Protein AF-A0A8R1DVM4-F1 (afdb_monomer_lite)

Organism: Caenorhabditis japonica (NCBI:txid281687)

Sequence (201 aa):
MRCQIAILFSLVLSVWAGFVKVTLGESGNCKKYVSESGMLQVSAVKLLFLNKNHKIIRIIACKMGQQTSNIVTATCNENYDPREAKVLLSIRAVSDVLYAMNDIEYRYNENAMRMIQYKTYNPEKSQKRPFNAKAHLYIRKLEVKGDGTDIVTYDAGDNGCFTSWPNYMIADHGIYTFVDKVGYTRVYFDPAVPGEYLMPN

Secondary structure (DSSP, 8-state):
-----------------EEEEEEE---GGGGGGSTTTTSEEEEEEEEEEE-TTSBEEEEEEEEEEEE-SSEEEEEE-S---TTTPEEEEEEEESSTTGGGS-SGGGG--HHHH-TTTTTS--HHHHTTS---TT-PEEEEEEEEE-TTSPPEEEE--TTSS-TTTTTTEE-SSEEEEEETTTEEEE-EE--SSSS-BEE--

Foldseek 3Di:
DDDDDDPPPPPPPPLQWKKKKWFWFCDAPCVQQAVVQDQKDFPFKKWFAADPVQFTPDIFTWQWDDDDSTMTMTTTSDADDQVRIWMKTFMAGPDLAQLLQDPVVVPDDCVVVVCVVVVVHDPVVSPPDYHDSNHWTAGAKMWIGGGPDDIDIDGCDDNSDDPDPPARIHRHGAMWTQDPPRHTFGWDADPPDPGTHTDGD

Structure (mmCIF, N/CA/C/O backbone):
data_AF-A0A8R1DVM4-F1
#
_entry.id   AF-A0A8R1DVM4-F1
#
loop_
_atom_site.group_PDB
_atom_site.id
_atom_site.type_symbol
_atom_site.label_atom_id
_atom_site.label_alt_id
_atom_site.label_comp_id
_atom_site.label_asym_id
_atom_site.label_entity_id
_atom_site.label_seq_id
_atom_site.pdbx_PDB_ins_code
_atom_site.Cartn_x
_atom_site.Cartn_y
_atom_site.Cartn_z
_atom_site.occupancy
_atom_site.B_iso_or_equiv
_atom_site.auth_seq_id
_atom_site.auth_comp_id
_atom_site.auth_asym_id
_atom_site.auth_atom_id
_atom_site.pdbx_PDB_model_num
ATOM 1 N N . MET A 1 1 ? -13.477 56.829 27.868 1.00 38.72 1 MET A N 1
ATOM 2 C CA . MET A 1 1 ? -13.359 55.988 26.658 1.00 38.72 1 MET A CA 1
ATOM 3 C C . MET A 1 1 ? -12.809 54.635 27.083 1.00 38.72 1 MET A C 1
ATOM 5 O O . MET A 1 1 ? -11.678 54.580 27.542 1.00 38.72 1 MET A O 1
ATOM 9 N N . ARG A 1 2 ? -13.623 53.575 27.054 1.00 35.91 2 ARG A N 1
ATOM 10 C CA . ARG A 1 2 ? -13.189 52.197 27.335 1.00 35.91 2 ARG A CA 1
ATOM 11 C C . ARG A 1 2 ? -13.284 51.425 26.024 1.00 35.91 2 ARG A C 1
ATOM 13 O O . ARG A 1 2 ? -14.382 51.239 25.516 1.00 35.91 2 ARG A O 1
ATOM 20 N N . CYS A 1 3 ? -12.138 51.058 25.464 1.00 38.16 3 CYS A N 1
ATOM 21 C CA . CYS A 1 3 ? -12.053 50.241 24.261 1.00 38.16 3 CYS A CA 1
ATOM 22 C C . CYS A 1 3 ? -12.114 48.770 24.696 1.00 38.16 3 CYS A C 1
ATOM 24 O O . CYS A 1 3 ? -11.170 48.269 25.302 1.00 38.16 3 CYS A O 1
ATOM 26 N N . GLN A 1 4 ? -13.251 48.108 24.476 1.00 41.75 4 GLN A N 1
ATOM 27 C CA . GLN A 1 4 ? -13.363 46.656 24.610 1.00 41.75 4 GLN A CA 1
ATOM 28 C C . GLN A 1 4 ? -12.980 46.032 23.268 1.00 41.75 4 GLN A C 1
ATOM 30 O O . GLN A 1 4 ? -13.720 46.133 22.293 1.00 41.75 4 GLN A O 1
ATOM 35 N N . ILE A 1 5 ? -11.804 45.409 23.218 1.00 46.62 5 ILE A N 1
ATOM 36 C CA . ILE A 1 5 ? -11.373 44.588 22.087 1.00 46.62 5 ILE A CA 1
ATOM 37 C C . ILE A 1 5 ? -12.055 43.227 22.244 1.00 46.62 5 ILE A C 1
ATOM 39 O O . ILE A 1 5 ? -11.719 42.449 23.136 1.00 46.62 5 ILE A O 1
ATOM 43 N N . ALA A 1 6 ? -13.047 42.967 21.397 1.00 44.53 6 ALA A N 1
ATOM 44 C CA . ALA A 1 6 ? -13.660 41.657 21.255 1.00 44.53 6 ALA A CA 1
ATOM 45 C C . ALA A 1 6 ? -12.658 40.714 20.574 1.00 44.53 6 ALA A C 1
ATOM 47 O O . ALA A 1 6 ? -12.374 40.839 19.384 1.00 44.53 6 ALA A O 1
ATOM 48 N N . ILE A 1 7 ? -12.098 39.779 21.339 1.00 47.28 7 ILE A N 1
ATOM 49 C CA . ILE A 1 7 ? -11.283 38.689 20.803 1.00 47.28 7 ILE A CA 1
ATOM 50 C C . ILE A 1 7 ? -12.255 37.655 20.227 1.00 47.28 7 ILE A C 1
ATOM 52 O O . ILE A 1 7 ? -12.863 36.885 20.970 1.00 47.28 7 ILE A O 1
ATOM 56 N N . LEU A 1 8 ? -12.422 37.648 18.901 1.00 43.44 8 LEU A N 1
ATOM 57 C CA . LEU A 1 8 ? -13.021 36.517 18.196 1.00 43.44 8 LEU A CA 1
ATOM 58 C C . LEU A 1 8 ? -12.076 35.316 18.333 1.00 43.44 8 LEU A C 1
ATOM 60 O O . LEU A 1 8 ? -11.088 35.190 17.612 1.00 43.44 8 LEU A O 1
ATOM 64 N N . PHE A 1 9 ? -12.391 34.421 19.265 1.00 39.53 9 PHE A N 1
ATOM 65 C CA . PHE A 1 9 ? -11.880 33.058 19.251 1.00 39.53 9 PHE A CA 1
ATOM 66 C C . PHE A 1 9 ? -12.522 32.333 18.061 1.00 39.53 9 PHE A C 1
ATOM 68 O O . PHE A 1 9 ? -13.614 31.778 18.168 1.00 39.53 9 PHE A O 1
ATOM 75 N N . SER A 1 10 ? -11.852 32.343 16.907 1.00 43.75 10 SER A N 1
ATOM 76 C CA . SER A 1 10 ? -12.099 31.324 15.887 1.00 43.75 10 SER A CA 1
ATOM 77 C C . SER A 1 10 ? -11.696 29.984 16.488 1.00 43.75 10 SER A C 1
ATOM 79 O O . SER A 1 10 ? -10.514 29.644 16.535 1.00 43.75 10 SER A O 1
ATOM 81 N N . LEU A 1 11 ? -12.686 29.236 16.982 1.00 38.34 11 LEU A N 1
ATOM 82 C CA . LEU A 1 11 ? -12.560 27.811 17.245 1.00 38.34 11 LEU A CA 1
ATOM 83 C C . LEU A 1 11 ? -12.220 27.148 15.904 1.00 38.34 11 LEU A C 1
ATOM 85 O O . LEU A 1 11 ? -13.095 26.817 15.106 1.00 38.34 11 LEU A O 1
ATOM 89 N N . VAL A 1 12 ? -10.929 26.975 15.634 1.00 41.50 12 VAL A N 1
ATOM 90 C CA . VAL A 1 12 ? -10.482 25.971 14.678 1.00 41.50 12 VAL A CA 1
ATOM 91 C C . VAL A 1 12 ? -10.824 24.650 15.349 1.00 41.50 12 VAL A C 1
ATOM 93 O O . VAL A 1 12 ? -10.069 24.158 16.183 1.00 41.50 12 VAL A O 1
ATOM 96 N N . LEU A 1 13 ? -12.016 24.122 15.060 1.00 40.66 13 LEU A N 1
ATOM 97 C CA . LEU A 1 13 ? -12.320 22.714 15.268 1.00 40.66 13 LEU A CA 1
ATOM 98 C C . LEU A 1 13 ? -11.231 21.959 14.512 1.00 40.66 13 LEU A C 1
ATOM 100 O O . LEU A 1 13 ? -11.283 21.826 13.290 1.00 40.66 13 LEU A O 1
ATOM 104 N N . SER A 1 14 ? -10.187 21.557 15.234 1.00 45.81 14 SER A N 1
ATOM 105 C CA . SER A 1 14 ? -9.204 20.611 14.749 1.00 45.81 14 SER A CA 1
ATOM 106 C C . SER A 1 14 ? -10.009 19.389 14.344 1.00 45.81 14 SER A C 1
ATOM 108 O O . SER A 1 14 ? -10.549 18.695 15.200 1.00 45.81 14 SER A O 1
ATOM 110 N N . VAL A 1 15 ? -10.198 19.188 13.045 1.00 54.84 15 VAL A N 1
ATOM 111 C CA . VAL A 1 15 ? -10.839 17.984 12.532 1.00 54.84 15 VAL A CA 1
ATOM 112 C C . VAL A 1 15 ? -9.845 16.874 12.827 1.00 54.84 15 VAL A C 1
ATOM 114 O O . VAL A 1 15 ? -8.815 16.761 12.162 1.00 54.84 15 VAL A O 1
ATOM 117 N N . TRP A 1 16 ? -10.089 16.147 13.912 1.00 58.66 16 TRP A N 1
ATOM 118 C CA . TRP A 1 16 ? -9.278 15.012 14.307 1.00 58.66 16 TRP A CA 1
ATOM 119 C C . TRP A 1 16 ? -9.466 13.944 13.236 1.00 58.66 16 TRP A C 1
ATOM 121 O O . TRP A 1 16 ? -10.538 13.366 13.088 1.00 58.66 16 TRP A O 1
ATOM 131 N N . ALA A 1 17 ? -8.449 13.778 12.398 1.00 74.00 17 ALA A N 1
ATOM 132 C CA . ALA A 1 17 ? -8.512 12.895 11.252 1.00 74.00 17 ALA A CA 1
ATOM 133 C C . ALA A 1 17 ? -7.447 11.813 11.395 1.00 74.00 17 ALA A C 1
ATOM 135 O O . ALA A 1 17 ? -6.272 12.102 11.646 1.00 74.00 17 ALA A O 1
ATOM 136 N N . GLY A 1 18 ? -7.868 10.561 11.225 1.00 90.38 18 GLY A N 1
ATOM 137 C CA . GLY A 1 18 ? -6.943 9.446 11.120 1.00 90.38 18 GLY A CA 1
ATOM 138 C C . GLY A 1 18 ? -6.065 9.577 9.874 1.00 90.38 18 GLY A C 1
ATOM 139 O O . GLY A 1 18 ? -6.405 10.283 8.918 1.00 90.38 18 GLY A O 1
ATOM 140 N N . PHE A 1 19 ? -4.936 8.879 9.850 1.00 93.69 19 PHE A N 1
ATOM 141 C CA . PHE A 1 19 ? -4.035 8.883 8.704 1.00 93.69 19 PHE A CA 1
ATOM 142 C C . PHE A 1 19 ? -3.469 7.505 8.392 1.00 93.69 19 PHE A C 1
ATOM 144 O O . PHE A 1 19 ? -3.328 6.640 9.254 1.00 93.69 19 PHE A O 1
ATOM 151 N N . VAL A 1 20 ? -3.066 7.360 7.136 1.00 94.56 20 VAL A N 1
ATOM 152 C CA . VAL A 1 20 ? -2.170 6.315 6.660 1.00 94.56 20 VAL A CA 1
ATOM 153 C C . VAL A 1 20 ? -0.908 6.988 6.143 1.00 94.56 20 VAL A C 1
ATOM 155 O O . VAL A 1 20 ? -0.975 7.920 5.340 1.00 94.56 20 VAL A O 1
ATOM 158 N N . LYS A 1 21 ? 0.251 6.518 6.591 1.00 95.06 21 LYS A N 1
ATOM 159 C CA . LYS A 1 21 ? 1.556 6.959 6.110 1.00 95.06 21 LYS A CA 1
ATOM 160 C C . LYS A 1 21 ? 2.336 5.762 5.591 1.00 95.06 21 LYS A C 1
ATOM 162 O O . LYS A 1 21 ? 2.607 4.807 6.311 1.00 95.06 21 LYS A O 1
ATOM 167 N N . VAL A 1 22 ? 2.702 5.839 4.323 1.00 91.69 22 VAL A N 1
ATOM 168 C CA . VAL A 1 22 ? 3.500 4.852 3.605 1.00 91.69 22 VAL A CA 1
ATOM 169 C C . VAL A 1 22 ? 4.901 5.428 3.453 1.00 91.69 22 VAL A C 1
ATOM 171 O O . VAL A 1 22 ? 5.074 6.498 2.875 1.00 91.69 22 VAL A O 1
ATOM 174 N N . THR A 1 23 ? 5.903 4.737 3.979 1.00 89.56 23 THR A N 1
ATOM 175 C CA . THR A 1 23 ? 7.315 5.080 3.788 1.00 89.56 23 THR A CA 1
ATOM 176 C C . THR A 1 23 ? 7.913 4.112 2.782 1.00 89.56 23 THR A C 1
ATOM 178 O O . THR A 1 23 ? 7.931 2.899 3.011 1.00 89.56 23 THR A O 1
ATOM 181 N N . LEU A 1 24 ? 8.397 4.652 1.671 1.00 86.12 24 LEU A N 1
ATOM 182 C CA . LEU A 1 24 ? 9.104 3.905 0.643 1.00 86.12 24 LEU A CA 1
ATOM 183 C C . LEU A 1 24 ? 10.574 3.753 1.044 1.00 86.12 24 LEU A C 1
ATOM 185 O O . LEU A 1 24 ? 11.155 4.635 1.680 1.00 86.12 24 LEU A O 1
ATOM 189 N N . GLY A 1 25 ? 11.160 2.601 0.735 1.00 77.00 25 GLY A N 1
ATOM 190 C CA . GLY A 1 25 ? 12.552 2.307 1.058 1.00 77.00 25 GLY A CA 1
ATOM 191 C C . GLY A 1 25 ? 13.467 2.426 -0.158 1.00 77.00 25 GLY A C 1
ATOM 192 O O . GLY A 1 25 ? 13.159 1.891 -1.217 1.00 77.00 25 GLY A O 1
ATOM 193 N N . GLU A 1 26 ? 14.633 3.050 0.022 1.00 65.19 26 GLU A N 1
ATOM 194 C CA . GLU A 1 26 ? 15.700 3.125 -0.998 1.00 65.19 26 GLU A CA 1
ATOM 195 C C . GLU A 1 26 ? 17.080 2.670 -0.469 1.00 65.19 26 GLU A C 1
ATOM 197 O O . GLU A 1 26 ? 18.097 2.752 -1.161 1.00 65.19 26 GLU A O 1
ATOM 202 N N . SER A 1 27 ? 17.149 2.188 0.776 1.00 58.09 27 SER A N 1
ATOM 203 C CA . SER A 1 27 ? 18.408 1.962 1.497 1.00 58.09 27 SER A CA 1
ATOM 204 C C . SER A 1 27 ? 18.772 0.483 1.661 1.00 58.09 27 SER A C 1
ATOM 206 O O . SER A 1 27 ? 17.900 -0.369 1.812 1.00 58.09 27 SER A O 1
ATOM 208 N N . GLY A 1 28 ? 20.074 0.192 1.737 1.00 63.06 28 GLY A N 1
ATOM 209 C CA . GLY A 1 28 ? 20.606 -1.135 2.070 1.00 63.06 28 GLY A CA 1
ATOM 210 C C . GLY A 1 28 ? 20.677 -2.102 0.883 1.00 63.06 28 GLY A C 1
ATOM 211 O O . GLY A 1 28 ? 20.741 -1.690 -0.277 1.00 63.06 28 GLY A O 1
ATOM 212 N N . ASN A 1 29 ? 20.652 -3.408 1.167 1.00 63.94 29 ASN A N 1
ATOM 213 C CA . ASN A 1 29 ? 20.816 -4.484 0.173 1.00 63.94 29 ASN A CA 1
ATOM 214 C C . ASN A 1 29 ? 19.724 -4.517 -0.918 1.00 63.94 29 ASN A C 1
ATOM 216 O O . ASN A 1 29 ? 19.895 -5.169 -1.949 1.00 63.94 29 ASN A O 1
ATOM 220 N N . CYS A 1 30 ? 18.616 -3.798 -0.712 1.00 68.38 30 CYS A N 1
ATOM 221 C CA . CYS A 1 30 ? 17.483 -3.728 -1.634 1.00 68.38 30 CYS A CA 1
ATOM 222 C C . CYS A 1 30 ? 17.623 -2.658 -2.718 1.00 68.38 30 CYS A C 1
ATOM 224 O O . CYS A 1 30 ? 16.866 -2.683 -3.686 1.00 68.38 30 CYS A O 1
ATOM 226 N N . LYS A 1 31 ? 18.625 -1.770 -2.622 1.00 72.25 31 LYS A N 1
ATOM 227 C CA . LYS A 1 31 ? 18.850 -0.688 -3.592 1.00 72.25 31 LYS A CA 1
ATOM 228 C C . LYS A 1 31 ? 18.922 -1.186 -5.041 1.00 72.25 31 LYS A C 1
ATOM 230 O O . LYS A 1 31 ? 18.454 -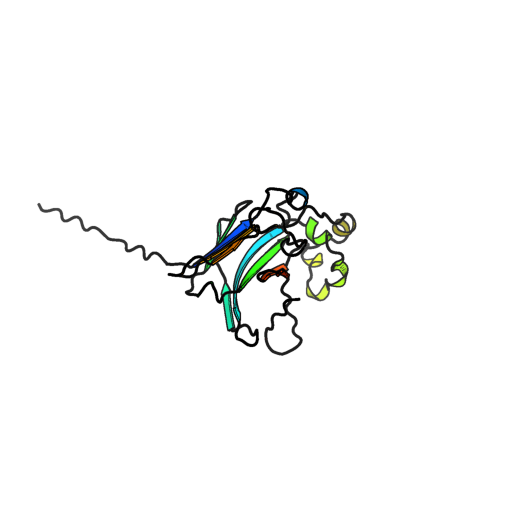0.503 -5.940 1.00 72.25 31 LYS A O 1
ATOM 235 N N . LYS A 1 32 ? 19.441 -2.397 -5.276 1.00 71.06 32 LYS A N 1
ATOM 236 C CA . LYS A 1 32 ? 19.520 -3.003 -6.619 1.00 71.06 32 LYS A CA 1
ATOM 237 C C . LYS A 1 32 ? 18.163 -3.307 -7.268 1.00 71.06 32 LYS A C 1
ATOM 239 O O . LYS A 1 32 ? 18.130 -3.457 -8.481 1.00 71.06 32 LYS A O 1
ATOM 244 N N . TYR A 1 33 ? 17.083 -3.413 -6.491 1.00 69.69 33 TYR A N 1
ATOM 245 C CA . TYR A 1 33 ? 15.731 -3.719 -6.985 1.00 69.69 33 TYR A CA 1
ATOM 246 C C . TYR A 1 33 ? 14.830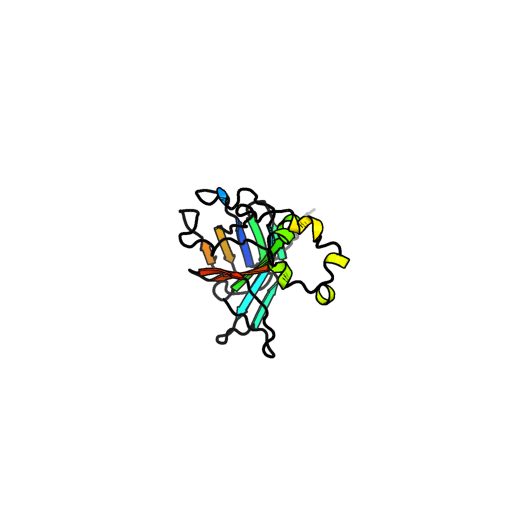 -2.484 -7.099 1.00 69.69 33 TYR A C 1
ATOM 248 O O . TYR A 1 33 ? 13.745 -2.571 -7.669 1.00 69.69 33 TYR A O 1
ATOM 256 N N . VAL A 1 34 ? 15.295 -1.350 -6.569 1.00 74.19 34 VAL A N 1
ATOM 257 C CA . VAL A 1 34 ? 14.588 -0.060 -6.554 1.00 74.19 34 VAL A CA 1
ATOM 258 C C . VAL A 1 34 ? 15.441 1.063 -7.145 1.00 74.19 34 VAL A C 1
ATOM 260 O O . VAL A 1 34 ? 15.141 2.236 -6.963 1.00 74.19 34 VAL A O 1
ATOM 263 N N . SER A 1 35 ? 16.541 0.728 -7.832 1.00 68.12 35 SER A N 1
ATOM 264 C CA . SER A 1 35 ? 17.466 1.721 -8.392 1.00 68.12 35 SER A CA 1
ATOM 265 C C . SER A 1 35 ? 16.862 2.514 -9.549 1.00 68.12 35 SER A C 1
ATOM 267 O O . SER A 1 35 ? 17.434 3.521 -9.948 1.00 68.12 35 SER A O 1
ATOM 269 N N . GLU A 1 36 ? 15.734 2.053 -10.088 1.00 68.81 36 GLU A N 1
ATOM 270 C CA . GLU A 1 36 ? 14.898 2.784 -11.039 1.00 68.81 36 GLU A CA 1
ATOM 271 C C . GLU A 1 36 ? 13.540 3.116 -10.394 1.00 68.81 36 GLU A C 1
ATOM 273 O O . GLU A 1 36 ? 12.471 2.869 -10.960 1.00 68.81 36 GLU A O 1
ATOM 278 N N . SER A 1 37 ? 13.585 3.642 -9.161 1.00 61.19 37 SER A N 1
ATOM 279 C CA . SER A 1 37 ? 12.415 4.143 -8.438 1.00 61.19 37 SER A CA 1
ATOM 280 C C . SER A 1 37 ? 11.730 5.270 -9.229 1.00 61.19 37 SER A C 1
ATOM 282 O O . SER A 1 37 ? 12.365 6.047 -9.940 1.00 61.19 37 SER A O 1
ATOM 284 N N . GLY A 1 38 ? 10.396 5.334 -9.155 1.00 66.19 38 GLY A N 1
ATOM 285 C CA . GLY A 1 38 ? 9.585 6.341 -9.859 1.00 66.19 38 GLY A CA 1
ATOM 286 C C . GLY A 1 38 ? 8.763 5.818 -11.038 1.00 66.19 38 GLY A C 1
ATOM 287 O O . GLY A 1 38 ? 7.928 6.551 -11.566 1.00 66.19 38 GLY A O 1
ATOM 288 N N . MET A 1 39 ? 8.919 4.547 -11.422 1.00 74.31 39 MET A N 1
ATOM 289 C CA . MET A 1 39 ? 8.036 3.936 -12.421 1.00 74.31 39 MET A CA 1
ATOM 290 C C . MET A 1 39 ? 6.666 3.544 -11.837 1.00 74.31 39 MET A C 1
ATOM 292 O O . MET A 1 39 ? 5.654 3.637 -12.531 1.00 74.31 39 MET A O 1
ATOM 296 N N . LEU A 1 40 ? 6.605 3.175 -10.555 1.00 79.00 40 LEU A N 1
ATOM 297 C CA . LEU A 1 40 ? 5.375 2.894 -9.808 1.00 79.00 40 LEU A CA 1
ATOM 298 C C . LEU A 1 40 ? 5.132 3.969 -8.752 1.00 79.00 40 LEU A C 1
ATOM 300 O O . LEU A 1 40 ? 6.069 4.486 -8.147 1.00 79.00 40 LEU A O 1
ATOM 304 N N . GLN A 1 41 ? 3.863 4.263 -8.483 1.00 85.50 41 GLN A N 1
ATOM 305 C CA . GLN A 1 41 ? 3.479 5.160 -7.398 1.00 85.50 41 GLN A CA 1
ATOM 306 C C . GLN A 1 41 ? 2.174 4.721 -6.739 1.00 85.50 41 GLN A C 1
ATOM 308 O O . GLN A 1 41 ? 1.266 4.213 -7.404 1.00 85.50 41 GLN A O 1
ATOM 313 N N . VAL A 1 42 ? 2.050 5.001 -5.443 1.00 88.88 42 VAL A N 1
ATOM 314 C CA . VAL A 1 42 ? 0.763 4.931 -4.747 1.00 88.88 42 VAL A CA 1
ATOM 315 C C . VAL A 1 42 ? -0.137 6.035 -5.306 1.00 88.88 42 VAL A C 1
ATOM 317 O O . VAL A 1 42 ? 0.241 7.204 -5.312 1.00 88.88 42 VAL A O 1
ATOM 320 N N . SER A 1 43 ? -1.305 5.665 -5.824 1.00 89.69 43 SER A N 1
ATOM 321 C CA . SER A 1 43 ? -2.289 6.584 -6.409 1.00 89.69 43 SER A CA 1
ATOM 322 C C . SER A 1 43 ? -3.493 6.823 -5.511 1.00 89.69 43 SER A C 1
ATOM 324 O O . SER A 1 43 ? -4.108 7.884 -5.581 1.00 89.69 43 SER A O 1
ATOM 326 N N . ALA A 1 44 ? -3.835 5.841 -4.681 1.00 90.19 44 ALA A N 1
ATOM 327 C CA . ALA A 1 44 ? -4.918 5.944 -3.722 1.00 90.19 44 ALA A CA 1
ATOM 328 C C . ALA A 1 44 ? -4.670 5.026 -2.528 1.00 90.19 44 ALA A C 1
ATOM 330 O O . ALA A 1 44 ? -4.051 3.965 -2.650 1.00 90.19 44 ALA A O 1
ATOM 331 N N . VAL A 1 45 ? -5.219 5.429 -1.387 1.00 92.94 45 VAL A N 1
ATOM 332 C CA . VAL A 1 45 ? -5.237 4.646 -0.156 1.00 92.94 45 VAL A CA 1
ATOM 333 C C . VAL A 1 45 ? -6.682 4.499 0.297 1.00 92.94 45 VAL A C 1
ATOM 335 O O . VAL A 1 45 ? -7.436 5.474 0.333 1.00 92.94 45 VAL A O 1
ATOM 338 N N . LYS A 1 46 ? -7.074 3.274 0.638 1.00 93.12 46 LYS A N 1
ATOM 339 C CA . LYS A 1 46 ? -8.372 2.980 1.245 1.00 93.12 46 LYS A CA 1
ATOM 340 C C . LYS A 1 46 ? -8.173 2.109 2.476 1.00 93.12 46 LYS A C 1
ATOM 342 O O . LYS A 1 46 ? -7.229 1.324 2.534 1.00 93.12 46 LYS A O 1
ATOM 347 N N . LEU A 1 47 ? -9.079 2.226 3.434 1.00 92.12 47 LEU A N 1
ATOM 348 C CA . LEU A 1 47 ? -9.191 1.291 4.545 1.00 92.12 47 LEU A CA 1
ATOM 349 C C . LEU A 1 47 ? -10.378 0.385 4.297 1.00 92.12 47 LEU A C 1
ATOM 351 O O . LEU A 1 47 ? -11.444 0.834 3.884 1.00 92.12 47 LEU A O 1
ATOM 355 N N . LEU A 1 48 ? -10.181 -0.890 4.553 1.00 90.88 48 LEU A N 1
ATOM 356 C CA . LEU A 1 48 ? -11.145 -1.933 4.304 1.00 90.88 48 LEU A CA 1
ATOM 357 C C . LEU A 1 48 ? -11.410 -2.673 5.607 1.00 90.88 48 LEU A C 1
ATOM 359 O O . LEU A 1 48 ? -10.480 -3.102 6.284 1.00 90.88 48 LEU A O 1
ATOM 363 N N . PHE A 1 49 ? -12.683 -2.871 5.911 1.00 89.69 49 PHE A N 1
ATOM 364 C CA . PHE A 1 49 ? -13.131 -3.611 7.078 1.00 89.69 49 PHE A CA 1
ATOM 365 C C . PHE A 1 49 ? -13.883 -4.842 6.601 1.00 89.69 49 PHE A C 1
ATOM 367 O O . PHE A 1 49 ? -14.735 -4.758 5.708 1.00 89.69 49 PHE A O 1
ATOM 374 N N . LEU A 1 50 ? -13.556 -5.980 7.205 1.00 86.38 50 LEU A N 1
ATOM 375 C CA . LEU A 1 50 ? -14.129 -7.277 6.879 1.00 86.38 50 LEU A CA 1
ATOM 376 C C . LEU A 1 50 ? -14.849 -7.845 8.096 1.00 86.38 50 LEU A C 1
ATOM 378 O O . LEU A 1 50 ? -14.412 -7.652 9.228 1.00 86.38 50 LEU A O 1
ATOM 382 N N . ASN A 1 51 ? -15.930 -8.584 7.869 1.00 84.94 51 ASN A N 1
ATOM 383 C CA . ASN A 1 51 ? -16.497 -9.421 8.923 1.00 84.94 51 ASN A CA 1
ATOM 384 C C . ASN A 1 51 ? -15.725 -10.747 9.059 1.00 84.94 51 ASN A C 1
ATOM 386 O O . ASN A 1 51 ? -14.827 -11.057 8.277 1.00 84.94 51 ASN A O 1
ATOM 390 N N . LYS A 1 52 ? -16.133 -11.582 10.022 1.00 85.06 52 LYS A N 1
ATOM 391 C CA . LYS A 1 52 ? -15.541 -12.911 10.274 1.00 85.06 52 LYS A CA 1
ATOM 392 C C . LYS A 1 52 ? -15.582 -13.864 9.067 1.00 85.06 52 LYS A C 1
ATOM 394 O O . LYS A 1 52 ? -14.811 -14.813 9.023 1.00 85.06 52 LYS A O 1
ATOM 399 N N . ASN A 1 53 ? -16.453 -13.603 8.092 1.00 81.25 53 ASN A N 1
ATOM 400 C CA . ASN A 1 53 ? -16.602 -14.390 6.868 1.00 81.25 53 ASN A CA 1
ATOM 401 C C . ASN A 1 53 ? -15.848 -13.768 5.677 1.00 81.25 53 ASN A C 1
ATOM 403 O O . ASN A 1 53 ? -16.153 -14.100 4.535 1.00 81.25 53 ASN A O 1
ATOM 407 N N . HIS A 1 54 ? -14.919 -12.837 5.926 1.00 75.19 54 HIS A N 1
ATOM 408 C CA . HIS A 1 54 ? -14.150 -12.114 4.906 1.00 75.19 54 HIS A CA 1
ATOM 409 C C . HIS A 1 54 ? -15.003 -11.302 3.917 1.00 75.19 54 HIS A C 1
ATOM 411 O O . HIS A 1 54 ? -14.529 -10.938 2.842 1.00 75.19 54 HIS A O 1
ATOM 417 N N . LYS A 1 55 ? -16.252 -10.977 4.278 1.00 77.25 55 LYS A N 1
ATOM 418 C CA . LYS A 1 55 ? -17.086 -10.071 3.481 1.00 77.25 55 LYS A CA 1
ATOM 419 C C . LYS A 1 55 ? -16.758 -8.629 3.813 1.00 77.25 55 LYS A C 1
ATOM 421 O O . LYS A 1 55 ? -16.629 -8.280 4.990 1.00 77.25 55 LYS A O 1
ATOM 426 N N . ILE A 1 56 ? -16.704 -7.805 2.775 1.00 82.88 56 ILE A N 1
ATOM 427 C CA . ILE A 1 56 ? -16.562 -6.358 2.896 1.00 82.88 56 ILE A CA 1
ATOM 428 C C . ILE A 1 56 ? -17.774 -5.793 3.636 1.00 82.88 56 ILE A C 1
ATOM 430 O O . ILE A 1 56 ? -18.910 -5.966 3.205 1.00 82.88 56 ILE A O 1
ATOM 434 N N . ILE A 1 57 ? -17.523 -5.132 4.767 1.00 87.88 57 ILE A N 1
ATOM 435 C CA . ILE A 1 57 ? -18.562 -4.440 5.547 1.00 87.88 57 ILE A CA 1
ATOM 436 C C . ILE A 1 57 ? -18.458 -2.923 5.431 1.00 87.88 57 ILE A C 1
ATOM 438 O O . ILE A 1 57 ? -19.464 -2.230 5.550 1.00 87.88 57 ILE A O 1
ATOM 442 N N . ARG A 1 58 ? -17.249 -2.398 5.209 1.00 88.12 58 ARG A N 1
ATOM 443 C CA . ARG A 1 58 ? -17.006 -0.962 5.079 1.00 88.12 58 ARG A CA 1
ATOM 444 C C . ARG A 1 58 ? -15.723 -0.710 4.300 1.00 88.12 58 ARG A C 1
ATOM 446 O O . ARG A 1 58 ? -14.727 -1.406 4.500 1.00 88.12 58 ARG A O 1
ATOM 453 N N . ILE A 1 59 ? -15.742 0.322 3.462 1.00 89.50 59 ILE A N 1
ATOM 454 C CA . ILE A 1 59 ? -14.560 0.869 2.797 1.00 89.50 59 ILE A CA 1
ATOM 455 C C . ILE A 1 59 ? -14.515 2.367 3.086 1.00 89.50 59 ILE A C 1
ATOM 457 O O . ILE A 1 59 ? -15.477 3.071 2.800 1.00 89.50 59 ILE A O 1
ATOM 461 N N . ILE A 1 60 ? -13.391 2.848 3.606 1.00 90.69 60 ILE A N 1
ATOM 462 C CA . ILE A 1 60 ? -13.128 4.272 3.825 1.00 90.69 60 ILE A CA 1
ATOM 463 C C . ILE A 1 60 ? -12.125 4.719 2.769 1.00 90.69 60 ILE A C 1
ATOM 465 O O . ILE A 1 60 ? -11.002 4.212 2.708 1.00 90.69 60 ILE A O 1
ATOM 469 N N . ALA A 1 61 ? -12.521 5.662 1.918 1.00 90.56 61 ALA A N 1
ATOM 470 C CA . ALA A 1 61 ? -11.612 6.281 0.964 1.00 90.56 61 ALA A CA 1
ATOM 471 C C . ALA A 1 61 ? -10.823 7.398 1.656 1.00 90.56 61 ALA A C 1
ATOM 473 O O . ALA A 1 61 ? -11.408 8.347 2.176 1.00 90.56 61 ALA A O 1
ATOM 474 N N . CYS A 1 62 ? -9.495 7.301 1.651 1.00 92.75 62 CYS A N 1
ATOM 475 C CA . CYS A 1 62 ? -8.648 8.322 2.251 1.00 92.75 62 CYS A CA 1
ATOM 476 C C . CYS A 1 62 ? -8.273 9.378 1.207 1.00 92.75 62 CYS A C 1
ATOM 478 O O . CYS A 1 62 ? -7.982 9.075 0.048 1.00 92.75 62 CYS A O 1
ATOM 480 N N . LYS A 1 63 ? -8.264 10.641 1.627 1.00 94.38 63 LYS A N 1
ATOM 481 C CA . LYS A 1 63 ? -7.805 11.761 0.814 1.00 94.38 63 LYS A CA 1
ATOM 482 C C . LYS A 1 63 ? -6.281 11.759 0.791 1.00 94.38 63 LYS A C 1
ATOM 484 O O . LYS A 1 63 ? -5.649 11.890 1.837 1.00 94.38 63 LYS A O 1
ATOM 489 N N . MET A 1 64 ? -5.697 11.633 -0.397 1.00 93.12 64 MET A N 1
ATOM 490 C CA . MET A 1 64 ? -4.246 11.725 -0.569 1.00 93.12 64 MET A CA 1
ATOM 491 C C . MET A 1 64 ? -3.744 13.104 -0.117 1.00 93.12 64 MET A C 1
ATOM 493 O O . MET A 1 64 ? -4.347 14.129 -0.440 1.00 93.12 64 MET A O 1
ATOM 497 N N . GLY A 1 65 ? -2.667 13.103 0.661 1.00 90.62 65 GLY A N 1
ATOM 498 C CA . GLY A 1 65 ? -1.998 14.281 1.196 1.00 90.62 65 GLY A CA 1
ATOM 499 C C . GLY A 1 65 ? -0.641 14.497 0.531 1.00 90.62 65 GLY A C 1
ATOM 500 O O . GLY A 1 65 ? -0.545 14.641 -0.686 1.00 90.62 65 GLY A O 1
ATOM 501 N N . GLN A 1 66 ? 0.415 14.540 1.342 1.00 86.69 66 GLN A N 1
ATOM 502 C CA . GLN A 1 66 ? 1.782 14.744 0.872 1.00 86.69 66 GLN A CA 1
ATOM 503 C C . GLN A 1 66 ? 2.302 13.488 0.167 1.00 86.69 66 GLN A C 1
ATOM 505 O O . GLN A 1 66 ? 2.247 12.390 0.717 1.00 86.69 66 GLN A O 1
ATOM 510 N N . GLN A 1 67 ? 2.876 13.671 -1.019 1.00 87.00 67 GLN A N 1
ATOM 511 C CA . GLN A 1 67 ? 3.561 12.621 -1.762 1.00 87.00 67 GLN A CA 1
ATOM 512 C C . GLN A 1 67 ? 4.947 13.125 -2.171 1.00 87.00 67 GLN A C 1
ATOM 514 O O . GLN A 1 67 ? 5.076 14.027 -2.995 1.00 87.00 67 GLN A O 1
ATOM 519 N N . THR A 1 68 ? 5.984 12.571 -1.549 1.00 85.38 68 THR A N 1
ATOM 520 C CA . THR A 1 68 ? 7.393 12.781 -1.906 1.00 85.38 68 THR A CA 1
ATOM 521 C C . THR A 1 68 ? 7.962 11.507 -2.529 1.00 85.38 68 THR A C 1
ATOM 523 O O . THR A 1 68 ? 7.247 10.515 -2.674 1.00 85.38 68 THR A O 1
ATOM 526 N N . SER A 1 69 ? 9.251 11.508 -2.881 1.00 80.19 69 SER A N 1
ATOM 527 C CA . SER A 1 69 ? 9.928 10.303 -3.379 1.00 80.19 69 SER A CA 1
ATOM 528 C C . SER A 1 69 ? 9.868 9.136 -2.389 1.00 80.19 69 SER A C 1
ATOM 530 O O . SER A 1 69 ? 9.805 7.991 -2.816 1.00 80.19 69 SER A O 1
ATOM 532 N N . ASN A 1 70 ? 9.833 9.424 -1.080 1.00 86.19 70 ASN A N 1
ATOM 533 C CA . ASN A 1 70 ? 9.995 8.412 -0.031 1.00 86.19 70 ASN A CA 1
ATOM 534 C C . ASN A 1 70 ? 8.813 8.318 0.940 1.00 86.19 70 ASN A C 1
ATOM 536 O O . ASN A 1 70 ? 8.784 7.421 1.779 1.00 86.19 70 ASN A O 1
ATOM 540 N N . ILE A 1 71 ? 7.849 9.239 0.884 1.00 89.94 71 ILE A N 1
ATOM 541 C CA . ILE A 1 71 ? 6.728 9.286 1.828 1.00 89.94 71 ILE A CA 1
ATOM 542 C C . ILE A 1 71 ? 5.437 9.584 1.077 1.00 89.94 71 ILE A C 1
ATOM 544 O O . ILE A 1 71 ? 5.362 10.538 0.307 1.00 89.94 71 ILE A O 1
ATOM 548 N N . VAL A 1 72 ? 4.399 8.807 1.372 1.00 92.69 72 VAL A N 1
ATOM 549 C CA . VAL A 1 72 ? 3.024 9.060 0.943 1.00 92.69 72 VAL A CA 1
ATOM 550 C C . VAL A 1 72 ? 2.145 9.142 2.181 1.00 92.69 72 VAL A C 1
ATOM 552 O O . VAL A 1 72 ? 2.126 8.213 2.985 1.00 92.69 72 VAL A O 1
ATOM 555 N N . THR A 1 73 ? 1.411 10.236 2.352 1.00 95.06 73 THR A N 1
ATOM 556 C CA . THR A 1 73 ? 0.413 10.379 3.416 1.00 95.06 73 THR A CA 1
ATOM 557 C C . THR A 1 73 ? -0.989 10.442 2.829 1.00 95.06 73 THR A C 1
ATOM 559 O O . THR A 1 73 ? -1.208 10.990 1.749 1.00 95.06 73 THR A O 1
ATOM 562 N N . ALA A 1 74 ? -1.952 9.866 3.538 1.00 94.81 74 ALA A N 1
ATOM 563 C CA . ALA A 1 74 ? -3.366 9.956 3.224 1.00 94.81 74 ALA A CA 1
ATOM 564 C C . ALA A 1 74 ? -4.159 10.161 4.515 1.00 94.81 74 ALA A C 1
ATOM 566 O O . ALA A 1 74 ? -3.896 9.507 5.522 1.00 94.81 74 ALA A O 1
ATOM 567 N N . THR A 1 75 ? -5.127 11.066 4.487 1.00 94.56 75 THR A N 1
ATOM 568 C CA . THR A 1 75 ? -5.989 11.391 5.624 1.00 94.56 75 THR A CA 1
ATOM 569 C C . THR A 1 75 ? -7.346 10.728 5.434 1.00 94.56 75 THR A C 1
ATOM 571 O O . THR A 1 75 ? -7.941 10.824 4.362 1.00 94.56 75 THR A O 1
ATOM 574 N N . CYS A 1 76 ? -7.849 10.056 6.462 1.00 92.12 76 CYS A N 1
ATOM 575 C CA . CYS A 1 76 ? -9.118 9.339 6.427 1.00 92.12 76 CYS A CA 1
ATOM 576 C C . CYS A 1 76 ? -10.066 10.018 7.431 1.00 92.12 76 CYS A C 1
ATOM 578 O O . CYS A 1 76 ? -9.834 9.964 8.637 1.00 92.12 76 CYS A O 1
ATOM 580 N N . ASN A 1 77 ? -11.103 10.696 6.928 1.00 85.31 77 ASN A N 1
ATOM 581 C CA . ASN A 1 77 ? -11.979 11.586 7.710 1.00 85.31 77 ASN A CA 1
ATOM 582 C C . ASN A 1 77 ? -13.111 10.839 8.437 1.00 85.31 77 ASN A C 1
ATOM 584 O O . ASN A 1 77 ? -14.258 11.276 8.434 1.00 85.31 77 ASN A O 1
ATOM 588 N N . GLU A 1 78 ? -12.797 9.695 9.031 1.00 85.88 78 GLU A N 1
ATOM 589 C CA . GLU A 1 78 ? -13.752 8.850 9.743 1.00 85.88 78 GLU A CA 1
ATOM 590 C C . GLU A 1 78 ? -13.086 8.257 10.985 1.00 85.88 78 GLU A C 1
ATOM 592 O O . GLU A 1 78 ? -11.866 8.086 11.017 1.00 85.88 78 GLU A O 1
ATOM 597 N N . ASN A 1 79 ? -13.887 7.918 11.998 1.00 87.62 79 ASN A N 1
ATOM 598 C CA . ASN A 1 79 ? -13.398 7.194 13.165 1.00 87.62 79 ASN A CA 1
ATOM 599 C C . ASN A 1 79 ? -13.316 5.685 12.864 1.00 87.62 79 ASN A C 1
ATOM 601 O O . ASN A 1 79 ? -14.254 5.075 12.331 1.00 87.62 79 ASN A O 1
ATOM 605 N N . TYR A 1 80 ? -12.184 5.078 13.201 1.00 89.62 80 TYR A N 1
ATOM 606 C CA . TYR A 1 80 ? -11.927 3.657 13.018 1.00 89.62 80 TYR A CA 1
ATOM 607 C C . TYR A 1 80 ? -10.841 3.166 13.971 1.00 89.62 80 TYR A C 1
ATOM 609 O O . TYR A 1 80 ? -9.925 3.912 14.311 1.00 89.62 80 TYR A O 1
ATOM 617 N N . ASP A 1 81 ? -10.905 1.884 14.329 1.00 91.25 81 ASP A N 1
ATOM 618 C CA . ASP A 1 81 ? -9.780 1.202 14.961 1.00 91.25 81 ASP A CA 1
ATOM 619 C C . ASP A 1 81 ? -8.767 0.789 13.872 1.00 91.25 81 ASP A C 1
ATOM 621 O O . ASP A 1 81 ? -9.115 0.014 12.969 1.00 91.25 81 ASP A O 1
ATOM 625 N N . PRO A 1 82 ? -7.517 1.287 13.908 1.00 91.12 82 PRO A N 1
ATOM 626 C CA . PRO A 1 82 ? -6.485 0.905 12.948 1.00 91.12 82 PRO A CA 1
ATOM 627 C C . PRO A 1 82 ? -6.135 -0.592 12.990 1.00 91.12 82 PRO A C 1
ATOM 629 O O . PRO A 1 82 ? -5.603 -1.103 12.008 1.00 91.12 82 PRO A O 1
ATOM 632 N N . ARG A 1 83 ? -6.438 -1.313 14.079 1.00 89.88 83 ARG A N 1
ATOM 633 C CA . ARG A 1 83 ? -6.172 -2.758 14.221 1.00 89.88 83 ARG A CA 1
ATOM 634 C C . ARG A 1 83 ? -7.163 -3.627 13.447 1.00 89.88 83 ARG A C 1
ATOM 636 O O . ARG A 1 83 ? -6.825 -4.747 13.068 1.00 89.88 83 ARG A O 1
ATOM 643 N N . GLU A 1 84 ? -8.367 -3.119 13.202 1.00 89.56 84 GLU A N 1
ATOM 644 C CA . GLU A 1 84 ? -9.406 -3.815 12.431 1.00 89.56 84 GLU A CA 1
ATOM 645 C C . GLU A 1 84 ? -9.332 -3.505 10.928 1.00 89.56 84 GLU A C 1
ATOM 647 O O . GLU A 1 84 ? -9.917 -4.213 10.104 1.00 89.56 84 GLU A O 1
ATOM 652 N N . ALA A 1 85 ? -8.612 -2.445 10.559 1.00 90.62 85 ALA A N 1
ATOM 653 C CA . ALA A 1 85 ? -8.516 -1.975 9.190 1.00 90.62 85 ALA A CA 1
ATOM 654 C C . ALA A 1 85 ? -7.457 -2.745 8.387 1.00 90.62 85 ALA A C 1
ATOM 656 O O . ALA A 1 85 ? -6.291 -2.850 8.766 1.00 90.62 85 ALA A O 1
ATOM 657 N N . LYS A 1 86 ? -7.835 -3.206 7.195 1.00 90.00 86 LYS A N 1
ATOM 658 C CA . LYS A 1 86 ? -6.896 -3.597 6.141 1.00 90.00 86 LYS A CA 1
ATOM 659 C C . LYS A 1 86 ? -6.597 -2.385 5.272 1.00 90.00 86 LYS A C 1
ATOM 661 O O . LYS A 1 86 ? -7.511 -1.763 4.733 1.00 90.00 86 LYS A O 1
ATOM 666 N N . VAL A 1 87 ? -5.322 -2.049 5.105 1.00 91.31 87 VAL A N 1
ATOM 667 C CA . VAL A 1 87 ? -4.927 -0.983 4.181 1.00 91.31 87 VAL A CA 1
ATOM 668 C C . VAL A 1 87 ? -4.908 -1.537 2.763 1.00 91.31 87 VAL A C 1
ATOM 670 O O . VAL A 1 87 ? -4.243 -2.538 2.488 1.00 91.31 87 VAL A O 1
ATOM 673 N N . LEU A 1 88 ? -5.633 -0.874 1.869 1.00 90.94 88 LEU A N 1
ATOM 674 C CA . LEU A 1 88 ? -5.587 -1.093 0.433 1.00 90.94 88 LEU A CA 1
ATOM 675 C C . LEU A 1 88 ? -4.799 0.039 -0.220 1.00 90.94 88 LEU A C 1
ATOM 677 O O . LEU A 1 88 ? -5.167 1.211 -0.120 1.00 90.94 88 LEU A O 1
ATOM 681 N N . LEU A 1 89 ? -3.736 -0.325 -0.925 1.00 90.44 89 LEU A N 1
ATOM 682 C CA . LEU A 1 89 ? -2.910 0.583 -1.703 1.00 90.44 89 LEU A CA 1
ATOM 683 C C . LEU A 1 89 ? -3.204 0.359 -3.179 1.00 90.44 89 LEU A C 1
ATOM 685 O O . LEU A 1 89 ? -2.994 -0.731 -3.705 1.00 90.44 89 LEU A O 1
ATOM 689 N N . SER A 1 90 ? -3.694 1.394 -3.852 1.00 86.50 90 SER A N 1
ATOM 690 C CA . SER A 1 90 ? -3.762 1.397 -5.311 1.00 86.50 90 SER A CA 1
ATOM 691 C C . SER A 1 90 ? -2.423 1.875 -5.844 1.00 86.50 90 SER A C 1
ATOM 693 O O . SER A 1 90 ? -1.975 2.971 -5.508 1.00 86.50 90 SER A O 1
ATOM 695 N N . ILE A 1 91 ? -1.784 1.050 -6.660 1.00 85.62 91 ILE A N 1
ATOM 696 C CA . ILE A 1 91 ? -0.501 1.328 -7.289 1.00 85.62 91 ILE A CA 1
ATOM 697 C C . ILE A 1 91 ? -0.749 1.551 -8.774 1.00 85.62 91 ILE A C 1
ATOM 699 O O . ILE A 1 91 ? -1.385 0.726 -9.433 1.00 85.62 91 ILE A O 1
ATOM 703 N N . ARG A 1 92 ? -0.255 2.670 -9.305 1.00 77.69 92 ARG A N 1
ATOM 704 C CA . ARG A 1 92 ? -0.297 2.976 -10.740 1.00 77.69 92 ARG A CA 1
ATOM 705 C C . ARG A 1 92 ? 1.107 3.027 -11.319 1.00 77.69 92 ARG A C 1
ATOM 707 O O . ARG A 1 92 ? 2.027 3.532 -10.674 1.00 77.69 92 ARG A O 1
ATOM 714 N N . ALA A 1 93 ? 1.232 2.586 -12.563 1.00 73.31 93 ALA A N 1
ATOM 715 C CA . ALA A 1 93 ? 2.388 2.894 -13.387 1.00 73.31 93 ALA A CA 1
ATOM 716 C C . ALA A 1 93 ? 2.370 4.389 -13.751 1.00 73.31 93 ALA A C 1
ATOM 718 O O . ALA A 1 93 ? 1.340 4.930 -14.158 1.00 73.31 93 ALA A O 1
ATOM 719 N N . VAL A 1 94 ? 3.498 5.068 -13.553 1.00 70.00 94 VAL A N 1
ATOM 720 C CA . VAL A 1 94 ? 3.715 6.483 -13.910 1.00 70.00 94 VAL A CA 1
ATOM 721 C C . VAL A 1 94 ? 4.326 6.611 -15.300 1.00 70.00 94 VAL A C 1
ATOM 723 O O . VAL A 1 94 ? 4.227 7.659 -15.931 1.00 70.00 94 VAL A O 1
ATOM 726 N N . SER A 1 95 ? 4.940 5.533 -15.779 1.00 61.53 95 SER A N 1
ATOM 727 C CA . SER A 1 95 ? 5.523 5.444 -17.104 1.00 61.53 95 SER A CA 1
ATOM 728 C C . SER A 1 95 ? 4.788 4.395 -17.934 1.00 61.53 95 SER A C 1
ATOM 730 O O . SER A 1 95 ? 4.422 3.325 -17.445 1.00 61.53 95 SER A O 1
ATOM 732 N N . ASP A 1 96 ? 4.640 4.705 -19.219 1.00 53.38 96 ASP A N 1
ATOM 733 C CA . ASP A 1 96 ? 4.284 3.788 -20.303 1.00 53.38 96 ASP A CA 1
ATOM 734 C C . ASP A 1 96 ? 5.172 2.526 -20.349 1.00 53.38 96 ASP A C 1
ATOM 736 O O . ASP A 1 96 ? 4.784 1.515 -20.926 1.00 53.38 96 ASP A O 1
ATOM 740 N N . VAL A 1 97 ? 6.335 2.561 -19.690 1.00 48.53 97 VAL A N 1
ATOM 741 C CA . VAL A 1 97 ? 7.331 1.486 -19.637 1.00 48.53 97 VAL A CA 1
ATOM 742 C C . VAL A 1 97 ? 6.907 0.289 -18.782 1.00 48.53 97 VAL A C 1
ATOM 744 O O . VAL A 1 97 ? 7.273 -0.828 -19.120 1.00 48.53 97 VAL A O 1
ATOM 747 N N . LEU A 1 98 ? 6.106 0.456 -17.726 1.00 48.62 98 LEU A N 1
ATOM 748 C CA . LEU A 1 98 ? 5.673 -0.690 -16.903 1.00 48.62 98 LEU A CA 1
ATOM 749 C C . LEU A 1 98 ? 4.518 -1.476 -17.507 1.00 48.62 98 LEU A C 1
ATOM 751 O O . LEU A 1 98 ? 4.395 -2.669 -17.252 1.00 48.62 98 LEU A O 1
ATOM 755 N N . TYR A 1 99 ? 3.719 -0.847 -18.368 1.00 47.59 99 TYR A N 1
ATOM 756 C CA . TYR A 1 99 ? 2.708 -1.569 -19.139 1.00 47.59 99 TYR A CA 1
ATOM 757 C C . TYR A 1 99 ? 3.337 -2.606 -20.087 1.00 47.59 99 TYR A C 1
ATOM 759 O O . TYR A 1 99 ? 2.652 -3.520 -20.533 1.00 47.59 99 TYR A O 1
ATOM 767 N N . ALA A 1 100 ? 4.641 -2.482 -20.360 1.00 43.41 100 ALA A N 1
ATOM 768 C CA . ALA A 1 100 ? 5.433 -3.429 -21.134 1.00 43.41 100 ALA A CA 1
ATOM 769 C C . ALA A 1 100 ? 5.989 -4.611 -20.334 1.00 43.41 100 ALA A C 1
ATOM 771 O O . ALA A 1 100 ? 6.406 -5.598 -20.925 1.00 43.41 100 ALA A O 1
ATOM 772 N N . MET A 1 101 ? 6.043 -4.509 -19.004 1.00 39.69 101 MET A N 1
ATOM 773 C CA . MET A 1 101 ? 6.807 -5.437 -18.159 1.00 39.69 101 MET A CA 1
ATOM 774 C C . MET A 1 101 ? 6.036 -6.684 -17.740 1.00 39.69 101 MET A C 1
ATOM 776 O O . MET A 1 101 ? 6.498 -7.470 -16.918 1.00 39.69 101 MET A O 1
ATOM 780 N N . ASN A 1 102 ? 4.869 -6.869 -18.325 1.00 41.94 102 ASN A N 1
ATOM 781 C CA . ASN A 1 102 ? 4.002 -7.971 -18.035 1.00 41.94 102 ASN A CA 1
ATOM 782 C C . ASN A 1 102 ? 3.838 -8.789 -19.313 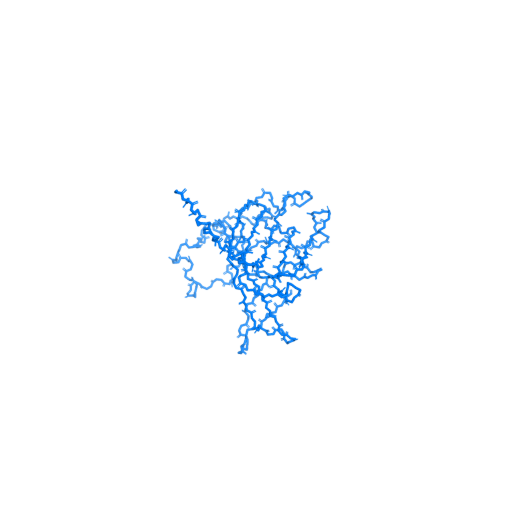1.00 41.94 102 ASN A C 1
ATOM 784 O O . ASN A 1 102 ? 3.194 -8.322 -20.250 1.00 41.94 102 ASN A O 1
ATOM 788 N N . ASP A 1 103 ? 4.215 -10.066 -19.268 1.00 41.44 103 ASP A N 1
ATOM 789 C CA . ASP A 1 103 ? 3.651 -11.129 -20.121 1.00 41.44 103 ASP A CA 1
ATOM 790 C C . ASP A 1 103 ? 2.114 -11.292 -19.916 1.00 41.44 103 ASP A C 1
ATOM 792 O O . ASP A 1 103 ? 1.504 -12.301 -20.264 1.00 41.44 103 ASP A O 1
ATOM 796 N N . ILE A 1 104 ? 1.441 -10.281 -19.351 1.00 45.41 104 ILE A N 1
ATOM 797 C CA . ILE A 1 104 ? -0.010 -10.135 -19.218 1.00 45.41 104 ILE A CA 1
ATOM 798 C C . ILE A 1 104 ? -0.611 -9.612 -20.538 1.00 45.41 104 ILE A C 1
ATOM 800 O O . ILE A 1 104 ? -1.746 -9.150 -20.548 1.00 45.41 104 ILE A O 1
ATOM 804 N N . GLU A 1 105 ? 0.058 -9.756 -21.691 1.00 44.81 105 GLU A N 1
ATOM 805 C CA . GLU A 1 105 ? -0.654 -9.724 -22.987 1.00 44.81 105 GLU A CA 1
ATOM 806 C C . GLU A 1 105 ? -1.901 -10.642 -22.939 1.00 44.81 105 GLU A C 1
ATOM 808 O O . GLU A 1 105 ? -2.944 -10.315 -23.496 1.00 44.81 105 GLU A O 1
ATOM 813 N N . TYR A 1 106 ? -1.857 -11.714 -22.138 1.00 42.06 106 TYR A N 1
ATOM 814 C CA . TYR A 1 106 ? -2.945 -12.679 -21.960 1.00 42.06 106 TYR A CA 1
ATOM 815 C C . TYR A 1 106 ? -4.146 -12.247 -21.092 1.00 42.06 106 TYR A C 1
ATOM 817 O O . TYR A 1 106 ? -5.079 -13.039 -20.964 1.00 42.06 106 TYR A O 1
ATOM 825 N N . ARG A 1 107 ? -4.188 -11.050 -20.477 1.00 48.16 107 ARG A N 1
ATOM 826 C CA . ARG A 1 107 ? -5.382 -10.622 -19.692 1.00 48.16 107 ARG A CA 1
ATOM 827 C C . ARG A 1 107 ? -6.025 -9.312 -20.136 1.00 48.16 107 ARG A C 1
ATOM 829 O O . ARG A 1 107 ? -7.046 -8.930 -19.565 1.00 48.16 107 ARG A O 1
ATOM 836 N N . TYR A 1 108 ? -5.486 -8.638 -21.148 1.00 52.38 108 TYR A N 1
ATOM 837 C CA . TYR A 1 108 ? -6.088 -7.412 -21.668 1.00 52.38 108 TYR A CA 1
ATOM 838 C C . TYR A 1 108 ? -7.013 -7.729 -22.840 1.00 52.38 108 TYR A C 1
ATOM 840 O O . TYR A 1 108 ? -6.578 -7.995 -23.955 1.00 52.38 108 TYR A O 1
ATOM 848 N N . ASN A 1 109 ? -8.320 -7.682 -22.586 1.00 56.03 109 ASN A N 1
ATOM 849 C CA . ASN A 1 109 ? -9.313 -7.685 -23.650 1.00 56.03 109 ASN A CA 1
ATOM 850 C C . ASN A 1 109 ? -9.556 -6.238 -24.097 1.00 56.03 109 ASN A C 1
ATOM 852 O O . ASN A 1 109 ? -10.213 -5.468 -23.392 1.00 56.03 109 ASN A O 1
ATOM 856 N N . GLU A 1 110 ? -9.044 -5.870 -25.272 1.00 60.12 110 GLU A N 1
ATOM 857 C CA . GLU A 1 110 ? -9.201 -4.519 -25.827 1.00 60.12 110 GLU A CA 1
ATOM 858 C C . GLU A 1 110 ? -10.678 -4.124 -25.999 1.00 60.12 110 GLU A C 1
ATOM 860 O O . GLU A 1 110 ? -11.026 -2.964 -25.789 1.00 60.12 110 GLU A O 1
ATOM 865 N N . ASN A 1 111 ? -11.583 -5.074 -26.259 1.00 57.31 111 ASN A N 1
ATOM 866 C CA . ASN A 1 111 ? -13.017 -4.776 -26.353 1.00 57.31 111 ASN A CA 1
ATOM 867 C C . ASN A 1 111 ? -13.616 -4.345 -25.005 1.00 57.31 111 ASN A C 1
ATOM 869 O O . ASN A 1 111 ? -14.571 -3.567 -24.980 1.00 57.31 111 ASN A O 1
ATOM 873 N N . ALA A 1 112 ? -13.059 -4.835 -23.894 1.00 52.16 112 ALA A N 1
ATOM 874 C CA . ALA A 1 112 ? -13.508 -4.501 -22.545 1.00 52.16 112 ALA A CA 1
ATOM 875 C C . ALA A 1 112 ? -12.808 -3.254 -21.985 1.00 52.16 112 ALA A C 1
ATOM 877 O O . ALA A 1 112 ? -13.439 -2.454 -21.300 1.00 52.16 112 ALA A O 1
ATOM 878 N N . MET A 1 113 ? -11.511 -3.084 -22.265 1.00 56.00 113 MET A N 1
ATOM 879 C CA . MET A 1 113 ? -10.676 -2.072 -21.605 1.00 56.00 113 MET A CA 1
ATOM 880 C C . MET A 1 113 ? -10.308 -0.881 -22.495 1.00 56.00 113 MET A C 1
ATOM 882 O O . MET A 1 113 ? -9.990 0.183 -21.964 1.00 56.00 113 MET A O 1
ATOM 886 N N . ARG A 1 114 ? -10.388 -1.029 -23.826 1.00 63.53 114 ARG A N 1
ATOM 887 C CA . ARG A 1 114 ? -10.169 0.036 -24.823 1.00 63.53 114 ARG A CA 1
ATOM 888 C C . ARG A 1 114 ? -8.853 0.802 -24.627 1.00 63.53 114 ARG A C 1
ATOM 890 O O . ARG A 1 114 ? -8.784 2.013 -24.832 1.00 63.53 114 ARG A O 1
ATOM 897 N N . MET A 1 115 ? -7.807 0.127 -24.160 1.00 58.47 115 MET A N 1
ATOM 898 C CA . MET A 1 115 ? -6.561 0.775 -23.744 1.00 58.47 115 MET A CA 1
ATOM 899 C C . MET A 1 115 ? -5.727 1.243 -24.937 1.00 58.47 115 MET A C 1
ATOM 901 O O . MET A 1 115 ? -5.094 2.300 -24.872 1.00 58.47 115 MET A O 1
ATOM 905 N N . ILE A 1 116 ? -5.766 0.506 -26.049 1.00 67.19 116 ILE A N 1
ATOM 906 C CA . ILE A 1 116 ? -5.169 0.946 -27.314 1.00 67.19 116 ILE A CA 1
ATOM 907 C C . ILE A 1 116 ? -5.966 2.137 -27.849 1.00 67.19 116 ILE A C 1
ATOM 909 O O . ILE A 1 116 ? -5.383 3.166 -28.199 1.00 67.19 116 ILE A O 1
ATOM 913 N N . GLN A 1 117 ? -7.300 2.045 -27.836 1.00 69.31 117 GLN A N 1
ATOM 914 C CA . GLN A 1 117 ? -8.176 3.135 -28.271 1.00 69.31 117 GLN A CA 1
ATOM 915 C C . GLN A 1 117 ? -7.930 4.431 -27.481 1.00 69.31 117 GLN A C 1
ATOM 917 O O . GLN A 1 117 ? -7.858 5.512 -28.070 1.00 69.31 117 GLN A O 1
ATOM 922 N N . TYR A 1 118 ? -7.762 4.339 -26.160 1.00 65.94 118 TYR A N 1
ATOM 923 C CA . TYR A 1 118 ? -7.487 5.488 -25.294 1.00 65.94 118 TYR A CA 1
ATOM 924 C C . TYR A 1 118 ? -6.006 5.881 -25.230 1.00 65.94 118 TYR A C 1
ATOM 926 O O . TYR A 1 118 ? -5.653 6.798 -24.488 1.00 65.94 118 TYR A O 1
ATOM 934 N N . LYS A 1 119 ? -5.140 5.243 -26.032 1.00 63.00 119 LYS A N 1
ATOM 935 C CA . LYS A 1 119 ? -3.690 5.500 -26.095 1.00 63.00 119 LYS A CA 1
ATOM 936 C C . LYS A 1 119 ? -2.984 5.352 -24.743 1.00 63.00 119 LYS A C 1
ATOM 938 O O . LYS A 1 119 ? -1.940 5.961 -24.517 1.00 63.00 119 LYS A O 1
ATOM 943 N N . THR A 1 120 ? -3.545 4.545 -23.847 1.00 53.94 120 THR A N 1
ATOM 944 C CA . THR A 1 120 ? -2.955 4.217 -22.544 1.00 53.94 120 THR A CA 1
ATOM 945 C C . THR A 1 120 ? -2.041 2.993 -22.621 1.00 53.94 120 THR A C 1
ATOM 947 O O . THR A 1 120 ? -1.276 2.752 -21.692 1.00 53.94 120 THR A O 1
ATOM 950 N N . TYR A 1 121 ? -2.066 2.262 -23.743 1.00 60.94 121 TYR A N 1
ATOM 951 C CA . TYR A 1 121 ? -1.194 1.129 -24.048 1.00 60.94 121 TYR A CA 1
ATOM 952 C C . TYR A 1 121 ? -0.694 1.186 -25.498 1.00 60.94 121 TYR A C 1
ATOM 954 O O . TYR A 1 121 ? -1.460 1.505 -26.408 1.00 60.94 121 TYR A O 1
ATOM 962 N N . ASN A 1 122 ? 0.589 0.878 -25.720 1.00 67.50 122 ASN A N 1
ATOM 963 C CA . ASN A 1 122 ? 1.185 0.784 -27.055 1.00 67.50 122 ASN A CA 1
ATOM 964 C C . ASN A 1 122 ? 1.922 -0.565 -27.215 1.00 67.50 122 ASN A C 1
ATOM 966 O O . ASN A 1 122 ? 3.026 -0.695 -26.676 1.00 67.50 122 ASN A O 1
ATOM 970 N N . PRO A 1 123 ? 1.356 -1.521 -27.978 1.00 63.56 123 PRO A N 1
ATOM 971 C CA . PRO A 1 123 ? 1.912 -2.867 -28.133 1.00 63.56 123 PRO A CA 1
ATOM 972 C C . PRO A 1 123 ? 3.300 -2.890 -28.803 1.00 63.56 123 PRO A C 1
ATOM 974 O O . PRO A 1 123 ? 4.165 -3.687 -28.452 1.00 63.56 123 PRO A O 1
ATOM 977 N N . GLU A 1 124 ? 3.576 -1.973 -29.733 1.00 66.00 124 GLU A N 1
ATOM 978 C CA . GLU A 1 124 ? 4.870 -1.932 -30.433 1.00 66.00 124 GLU A CA 1
ATOM 979 C C . GLU A 1 124 ? 6.018 -1.459 -29.533 1.00 66.00 124 GLU A C 1
ATOM 981 O O . GLU A 1 124 ? 7.181 -1.825 -29.733 1.00 66.00 124 GLU A O 1
ATOM 986 N N . LYS A 1 125 ? 5.700 -0.606 -28.552 1.00 61.53 125 LYS A N 1
ATOM 987 C CA . LYS A 1 125 ? 6.660 -0.126 -27.553 1.00 61.53 125 LYS A CA 1
ATOM 988 C C . LYS A 1 125 ? 6.849 -1.127 -26.419 1.00 61.53 125 LYS A C 1
ATOM 990 O O . LYS A 1 125 ? 7.939 -1.151 -25.844 1.00 61.53 125 LYS A O 1
ATOM 995 N N . SER A 1 126 ? 5.826 -1.922 -26.102 1.00 56.50 126 SER A N 1
ATOM 996 C CA . SER A 1 126 ? 5.885 -2.896 -25.015 1.00 56.50 126 SER A CA 1
ATOM 997 C C . SER A 1 126 ? 6.701 -4.133 -25.368 1.00 56.50 126 SER A C 1
ATOM 999 O O . SER A 1 126 ? 7.572 -4.518 -24.596 1.00 56.50 126 SER A O 1
ATOM 1001 N N . GLN A 1 127 ? 6.531 -4.683 -26.570 1.00 56.16 127 GLN A N 1
ATOM 1002 C CA . GLN A 1 127 ? 7.235 -5.898 -27.009 1.00 56.16 127 GLN A CA 1
ATOM 1003 C C . GLN A 1 127 ? 8.764 -5.744 -27.113 1.00 56.16 127 GLN A C 1
ATOM 1005 O O . GLN A 1 127 ? 9.490 -6.729 -27.213 1.00 56.16 127 GLN A O 1
ATOM 1010 N N . LYS A 1 128 ? 9.280 -4.509 -27.097 1.00 55.41 128 LYS A N 1
ATOM 1011 C CA . LYS A 1 128 ? 10.709 -4.207 -27.288 1.00 55.41 128 LYS A CA 1
ATOM 1012 C C . LYS A 1 128 ? 11.481 -3.951 -25.994 1.00 55.41 128 LYS A C 1
ATOM 1014 O O . LYS A 1 128 ? 12.668 -3.635 -26.073 1.00 55.41 128 LYS A O 1
ATOM 1019 N N . ARG A 1 129 ? 10.852 -4.028 -24.815 1.00 52.06 129 ARG A N 1
ATOM 1020 C CA . ARG A 1 129 ? 11.524 -3.711 -23.544 1.00 52.06 129 ARG A CA 1
ATOM 1021 C C . ARG A 1 129 ? 11.566 -4.922 -22.609 1.00 52.06 129 ARG A C 1
ATOM 1023 O O . ARG A 1 129 ? 10.510 -5.430 -22.254 1.00 52.06 129 ARG A O 1
ATOM 1030 N N . PRO A 1 130 ? 12.761 -5.374 -22.185 1.00 56.84 130 PRO A N 1
ATOM 1031 C CA . PRO A 1 130 ? 12.878 -6.483 -21.247 1.00 56.84 130 PRO A CA 1
ATOM 1032 C C . PRO A 1 130 ? 12.329 -6.102 -19.868 1.00 56.84 130 PRO A C 1
ATOM 1034 O O . PRO A 1 130 ? 12.392 -4.938 -19.462 1.00 56.84 130 PRO A O 1
ATOM 1037 N N . PHE A 1 131 ? 11.846 -7.102 -19.127 1.00 57.88 131 PHE A N 1
ATOM 1038 C CA . PHE A 1 131 ? 11.478 -6.959 -17.720 1.00 57.88 131 PHE A CA 1
ATOM 1039 C C . PHE A 1 131 ? 12.625 -6.321 -16.925 1.00 57.88 131 PHE A C 1
ATOM 1041 O O . PHE A 1 131 ? 13.740 -6.847 -16.875 1.00 57.88 131 PHE A O 1
ATOM 1048 N N . ASN A 1 132 ? 12.346 -5.192 -16.275 1.00 63.41 132 ASN A N 1
ATOM 1049 C CA . ASN A 1 132 ? 13.302 -4.527 -15.410 1.00 63.41 132 ASN A CA 1
ATOM 1050 C C . ASN A 1 132 ? 13.099 -4.893 -13.936 1.00 63.41 132 ASN A C 1
ATOM 1052 O O . ASN A 1 132 ? 12.324 -4.271 -13.210 1.00 63.41 132 ASN A O 1
ATOM 1056 N N . ALA A 1 133 ? 13.896 -5.840 -13.445 1.00 64.81 133 ALA A N 1
ATOM 1057 C CA . ALA A 1 133 ? 13.880 -6.238 -12.039 1.00 64.81 133 ALA A CA 1
ATOM 1058 C C . ALA A 1 133 ? 14.220 -5.099 -11.044 1.00 64.81 133 ALA A C 1
ATOM 1060 O O . ALA A 1 133 ? 14.133 -5.299 -9.833 1.00 64.81 133 ALA A O 1
ATOM 1061 N N . LYS A 1 134 ? 14.622 -3.916 -11.527 1.00 68.44 134 LYS A N 1
ATOM 1062 C CA . LYS A 1 134 ? 15.047 -2.759 -10.728 1.00 68.44 134 LYS A CA 1
ATOM 1063 C C . LYS A 1 134 ? 13.983 -1.665 -10.564 1.00 68.44 134 LYS A C 1
ATOM 1065 O O . LYS A 1 134 ? 14.264 -0.653 -9.922 1.00 68.44 134 LYS A O 1
ATOM 1070 N N . ALA A 1 135 ? 12.795 -1.867 -11.138 1.00 72.69 135 ALA A N 1
ATOM 1071 C CA . ALA A 1 135 ? 11.692 -0.903 -11.158 1.00 72.69 135 ALA A CA 1
ATOM 1072 C C . ALA A 1 135 ? 10.602 -1.185 -10.101 1.00 72.69 135 ALA A C 1
ATOM 1074 O O . ALA A 1 135 ? 9.450 -0.779 -10.266 1.00 72.69 135 ALA A O 1
ATOM 1075 N N . HIS A 1 136 ? 10.934 -1.904 -9.024 1.00 77.81 136 HIS A N 1
ATOM 1076 C CA . HIS A 1 136 ? 9.956 -2.254 -7.995 1.00 77.81 136 HIS A CA 1
ATOM 1077 C C . HIS A 1 136 ? 9.664 -1.070 -7.068 1.00 77.81 136 HIS A C 1
ATOM 1079 O O . HIS A 1 136 ? 10.538 -0.262 -6.755 1.00 77.81 136 HIS A O 1
ATOM 1085 N N . LEU A 1 137 ? 8.437 -1.017 -6.554 1.00 81.31 137 LEU A N 1
ATOM 1086 C CA . LEU A 1 137 ? 8.082 -0.175 -5.422 1.00 81.31 137 LEU A CA 1
ATOM 1087 C C . LEU A 1 137 ? 8.314 -0.963 -4.130 1.00 81.31 137 LEU A C 1
ATOM 1089 O O . LEU A 1 137 ? 7.667 -1.984 -3.887 1.00 81.31 137 LEU A O 1
ATOM 1093 N N . TYR A 1 138 ? 9.221 -0.478 -3.289 1.00 83.12 138 TYR A N 1
ATOM 1094 C CA . TYR A 1 138 ? 9.460 -1.039 -1.964 1.00 83.12 138 TYR A CA 1
ATOM 1095 C C . TYR A 1 138 ? 8.796 -0.170 -0.902 1.00 83.12 138 TYR A C 1
ATOM 1097 O O . TYR A 1 138 ? 9.188 0.978 -0.692 1.00 83.12 138 TYR A O 1
ATOM 1105 N N . ILE A 1 139 ? 7.819 -0.734 -0.196 1.00 83.62 139 ILE A N 1
ATOM 1106 C CA . ILE A 1 139 ? 7.234 -0.100 0.982 1.00 83.62 139 ILE A CA 1
ATOM 1107 C C . ILE A 1 139 ? 7.914 -0.672 2.223 1.00 83.62 139 ILE A C 1
ATOM 1109 O O . ILE A 1 139 ? 7.677 -1.818 2.604 1.00 83.62 139 ILE A O 1
ATOM 1113 N N . ARG A 1 140 ? 8.747 0.149 2.862 1.00 82.12 140 ARG A N 1
ATOM 1114 C CA . ARG A 1 140 ? 9.477 -0.208 4.081 1.00 82.12 140 ARG A CA 1
ATOM 1115 C C . ARG A 1 140 ? 8.569 -0.214 5.301 1.00 82.12 140 ARG A C 1
ATOM 1117 O O . ARG A 1 140 ? 8.653 -1.114 6.128 1.00 82.12 140 ARG A O 1
ATOM 1124 N N . LYS A 1 141 ? 7.751 0.828 5.434 1.00 86.94 141 LYS A N 1
ATOM 1125 C CA . LYS A 1 141 ? 6.964 1.064 6.642 1.00 86.94 141 LYS A CA 1
ATOM 1126 C C . LYS A 1 141 ? 5.570 1.549 6.288 1.00 86.94 141 LYS A C 1
ATOM 1128 O O . LYS A 1 141 ? 5.418 2.426 5.440 1.00 86.94 141 LYS A O 1
ATOM 1133 N N . LEU A 1 142 ? 4.574 1.004 6.967 1.00 90.62 142 LEU A N 1
ATOM 1134 C CA . LEU A 1 142 ? 3.183 1.414 6.893 1.00 90.62 142 LEU A CA 1
ATOM 1135 C C . LEU A 1 142 ? 2.705 1.770 8.300 1.00 90.62 142 LEU A C 1
ATOM 1137 O O . LEU A 1 142 ? 2.723 0.935 9.199 1.00 90.62 142 LEU A O 1
ATOM 1141 N N . GLU A 1 143 ? 2.288 3.014 8.487 1.00 94.00 143 GLU A N 1
ATOM 1142 C CA . GLU A 1 143 ? 1.783 3.537 9.755 1.00 94.00 143 GLU A CA 1
ATOM 1143 C C . GLU A 1 143 ? 0.309 3.905 9.571 1.00 94.00 143 GLU A C 1
ATOM 1145 O O . GLU A 1 143 ? -0.036 4.635 8.640 1.00 94.00 143 GLU A O 1
ATOM 1150 N N . VAL A 1 144 ? -0.560 3.403 10.445 1.00 94.25 144 VAL A N 1
ATOM 1151 C CA . VAL A 1 144 ? -2.005 3.651 10.416 1.00 94.25 144 VAL A CA 1
ATOM 1152 C C . VAL A 1 144 ? -2.429 4.178 11.776 1.00 94.25 144 VAL A C 1
ATOM 1154 O O . VAL A 1 144 ? -2.137 3.566 12.802 1.00 94.25 144 VAL A O 1
ATOM 1157 N N . LYS A 1 145 ? -3.127 5.310 11.793 1.00 94.31 145 LYS A N 1
ATOM 1158 C CA . LYS A 1 145 ? -3.644 5.923 13.014 1.00 94.31 145 LYS A CA 1
ATOM 1159 C C . LYS A 1 145 ? -5.114 6.263 12.831 1.00 94.31 145 LYS A C 1
ATOM 1161 O O . LYS A 1 145 ? -5.432 7.065 11.960 1.00 94.31 145 LYS A O 1
ATOM 1166 N N . GLY A 1 146 ? -5.983 5.700 13.662 1.00 90.75 146 GLY A N 1
ATOM 1167 C CA . GLY A 1 146 ? -7.371 6.143 13.795 1.00 90.75 146 GLY A CA 1
ATOM 1168 C C . GLY A 1 146 ? -7.503 7.310 14.775 1.00 90.75 146 GLY A C 1
ATO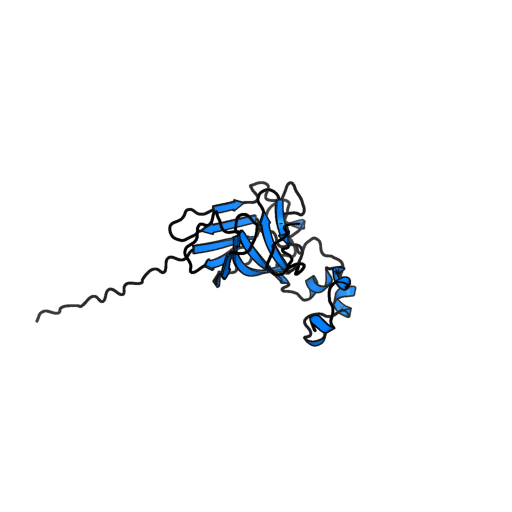M 1169 O O . GLY A 1 146 ? -6.568 7.617 15.521 1.00 90.75 146 GLY A O 1
ATOM 1170 N N . ASP A 1 147 ? -8.662 7.958 14.803 1.00 84.19 147 ASP A N 1
ATOM 1171 C CA . ASP A 1 147 ? -8.914 9.055 15.740 1.00 84.19 147 ASP A CA 1
ATOM 1172 C C . ASP A 1 147 ? -8.837 8.594 17.209 1.00 84.19 147 ASP A C 1
ATOM 1174 O O . ASP A 1 147 ? -9.390 7.562 17.575 1.00 84.19 147 ASP A O 1
ATOM 1178 N N . GLY A 1 148 ? -8.101 9.330 18.046 1.00 82.12 148 GLY A N 1
ATOM 1179 C CA . GLY A 1 148 ? -7.894 8.986 19.459 1.00 82.12 148 GLY A CA 1
ATOM 1180 C C . GLY A 1 148 ? -7.175 7.653 19.728 1.00 82.12 148 GLY A C 1
ATOM 1181 O O . GLY A 1 148 ? -7.118 7.233 20.881 1.00 82.12 148 GLY A O 1
ATOM 1182 N N . THR A 1 149 ? -6.622 6.988 18.705 1.00 86.94 149 THR A N 1
ATOM 1183 C CA . THR A 1 149 ? -5.964 5.674 18.839 1.00 86.94 149 THR A CA 1
ATOM 1184 C C . THR A 1 149 ? -4.441 5.755 18.723 1.00 86.94 149 THR A C 1
ATOM 1186 O O . THR A 1 149 ? -3.878 6.712 18.173 1.00 86.94 149 THR A O 1
ATOM 1189 N N . ASP A 1 150 ? -3.769 4.716 19.223 1.00 90.19 150 ASP A N 1
ATOM 1190 C CA . ASP A 1 150 ? -2.339 4.506 19.011 1.00 90.19 150 ASP A CA 1
ATOM 1191 C C . ASP A 1 150 ? -2.029 4.201 17.541 1.00 90.19 150 ASP A C 1
ATOM 1193 O O . ASP A 1 150 ? -2.835 3.627 16.806 1.00 90.19 150 ASP A O 1
ATOM 1197 N N . ILE A 1 151 ? -0.816 4.551 17.115 1.00 92.81 151 ILE A N 1
ATOM 1198 C CA . ILE A 1 151 ? -0.339 4.244 15.766 1.00 92.81 151 ILE A CA 1
ATOM 1199 C C . ILE A 1 151 ? -0.043 2.745 15.670 1.00 92.81 151 ILE A C 1
ATOM 1201 O O . ILE A 1 151 ? 0.836 2.230 16.362 1.00 92.81 151 ILE A O 1
ATOM 1205 N N . VAL A 1 152 ? -0.715 2.061 14.748 1.00 92.38 152 VAL A N 1
ATOM 1206 C CA . VAL A 1 152 ? -0.346 0.707 14.327 1.00 92.38 152 VAL A CA 1
ATOM 1207 C C . VAL A 1 152 ? 0.734 0.822 13.260 1.00 92.38 152 VAL A C 1
ATOM 1209 O O . VAL A 1 152 ? 0.562 1.512 12.256 1.00 92.38 152 VAL A O 1
ATOM 1212 N N . THR A 1 153 ? 1.866 0.161 13.488 1.00 90.31 153 THR A N 1
ATOM 1213 C CA . THR A 1 153 ? 3.025 0.197 12.594 1.00 90.31 153 THR A CA 1
ATOM 1214 C C . THR A 1 153 ? 3.331 -1.195 12.066 1.00 90.31 153 THR A C 1
ATOM 1216 O O . THR A 1 153 ? 3.508 -2.128 12.844 1.00 90.31 153 THR A O 1
ATOM 1219 N N . TYR A 1 154 ? 3.477 -1.297 10.749 1.00 84.75 154 TYR A N 1
ATOM 1220 C CA . TYR A 1 154 ? 4.057 -2.442 10.061 1.00 84.75 154 TYR A CA 1
ATOM 1221 C C . TYR A 1 154 ? 5.396 -2.001 9.471 1.00 84.75 154 TYR A C 1
ATOM 1223 O O . TYR A 1 154 ? 5.430 -1.112 8.621 1.00 84.75 154 TYR A O 1
ATOM 1231 N N . ASP A 1 155 ? 6.498 -2.579 9.943 1.00 81.31 155 ASP A N 1
ATOM 1232 C CA . ASP A 1 155 ? 7.854 -2.243 9.499 1.00 81.31 155 ASP A CA 1
ATOM 1233 C C . ASP A 1 155 ? 8.573 -3.505 9.017 1.00 81.31 155 ASP A C 1
ATOM 1235 O O . ASP A 1 155 ? 8.523 -4.552 9.661 1.00 81.31 155 ASP A O 1
ATOM 1239 N N . ALA A 1 156 ? 9.245 -3.387 7.878 1.00 70.44 156 ALA A N 1
ATOM 1240 C CA . ALA A 1 156 ? 10.101 -4.407 7.292 1.00 70.44 156 ALA A CA 1
ATOM 1241 C C . ALA A 1 156 ? 11.337 -4.762 8.146 1.00 70.44 156 ALA A C 1
ATOM 1243 O O . ALA A 1 156 ? 11.968 -5.792 7.898 1.00 70.44 156 ALA A O 1
ATOM 1244 N N . GLY A 1 157 ? 11.694 -3.929 9.132 1.00 66.12 157 GLY A N 1
ATOM 1245 C CA . GLY A 1 157 ? 12.811 -4.154 10.054 1.00 66.12 157 GLY A CA 1
ATOM 1246 C C . GLY A 1 157 ? 14.190 -3.718 9.530 1.00 66.12 157 GLY A C 1
ATOM 1247 O O . GLY A 1 157 ? 14.356 -3.273 8.390 1.00 66.12 157 GLY A O 1
ATOM 1248 N N . ASP A 1 158 ? 15.207 -3.843 10.392 1.00 53.84 158 ASP A N 1
ATOM 1249 C CA . ASP A 1 158 ? 16.512 -3.165 10.261 1.00 53.84 158 ASP A CA 1
ATOM 1250 C C . ASP A 1 158 ? 17.429 -3.691 9.149 1.00 53.84 158 ASP A C 1
ATOM 1252 O O . ASP A 1 158 ? 18.277 -2.951 8.651 1.00 53.84 158 ASP A O 1
ATOM 1256 N N . ASN A 1 159 ? 17.230 -4.925 8.674 1.00 55.78 159 ASN A N 1
ATOM 1257 C CA . ASN A 1 159 ? 18.003 -5.440 7.537 1.00 55.78 159 ASN A CA 1
ATOM 1258 C C . ASN A 1 159 ? 17.592 -4.804 6.200 1.00 55.78 159 ASN A C 1
ATOM 1260 O O . ASN A 1 159 ? 18.241 -5.054 5.181 1.00 55.78 159 ASN A O 1
ATOM 1264 N N . GLY A 1 160 ? 16.530 -3.982 6.188 1.00 55.88 160 GLY A N 1
ATOM 1265 C CA . GLY A 1 160 ? 16.135 -3.120 5.070 1.00 55.88 160 GLY A CA 1
ATOM 1266 C C . GLY A 1 160 ? 15.825 -3.852 3.762 1.00 55.88 160 GLY A C 1
ATOM 1267 O O . GLY A 1 160 ? 15.579 -3.203 2.747 1.00 55.88 160 GLY A O 1
ATOM 1268 N N . CYS A 1 161 ? 15.862 -5.182 3.782 1.00 56.97 161 CYS A N 1
ATOM 1269 C CA . CYS A 1 161 ? 15.695 -6.067 2.654 1.00 56.97 161 CYS A CA 1
ATOM 1270 C C . CYS A 1 161 ? 15.232 -7.435 3.158 1.00 56.97 161 CYS A C 1
ATOM 1272 O O . CYS A 1 161 ? 15.790 -7.975 4.115 1.00 56.97 161 CYS A O 1
ATOM 1274 N N . PHE A 1 162 ? 14.174 -7.959 2.549 1.00 56.41 162 PHE A N 1
ATOM 1275 C CA . PHE A 1 162 ? 13.419 -9.078 3.104 1.00 56.41 162 PHE A CA 1
ATOM 1276 C C . PHE A 1 162 ? 14.164 -10.402 3.055 1.00 56.41 162 PHE A C 1
ATOM 1278 O O . PHE A 1 162 ? 14.828 -10.735 2.076 1.00 56.41 162 PHE A O 1
ATOM 1285 N N . THR A 1 163 ? 13.935 -11.193 4.097 1.00 51.19 163 THR A N 1
ATOM 1286 C CA . THR A 1 163 ? 14.246 -12.622 4.184 1.00 51.19 163 THR A CA 1
ATOM 1287 C C . THR A 1 163 ? 13.348 -13.488 3.285 1.00 51.19 163 THR A C 1
ATOM 1289 O O . THR A 1 163 ? 13.631 -14.670 3.119 1.00 51.19 163 THR A O 1
ATOM 1292 N N . SER A 1 164 ? 12.296 -12.917 2.678 1.00 55.2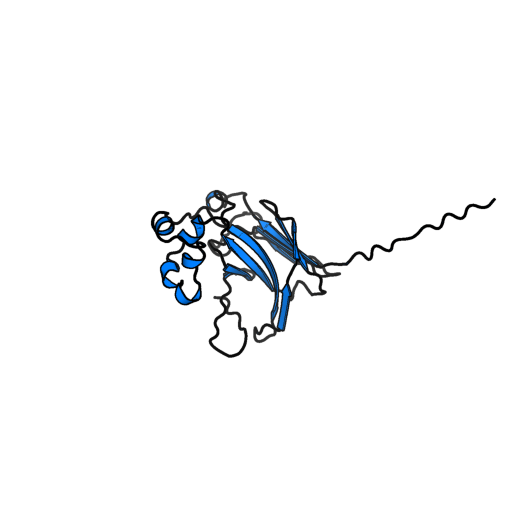2 164 SER A N 1
ATOM 1293 C CA . SER A 1 164 ? 11.296 -13.608 1.847 1.00 55.22 164 SER A CA 1
ATOM 1294 C C . SER A 1 164 ? 10.959 -12.849 0.553 1.00 55.22 164 SER A C 1
ATOM 1296 O O . SER A 1 164 ? 9.798 -12.552 0.262 1.00 55.22 164 SER A O 1
ATOM 1298 N N . TRP A 1 165 ? 11.976 -12.513 -0.251 1.00 53.69 165 TRP A N 1
ATOM 1299 C CA . TRP A 1 165 ? 11.739 -12.113 -1.647 1.00 53.69 165 TRP A CA 1
ATOM 1300 C C . TRP A 1 165 ? 10.740 -13.089 -2.307 1.00 53.69 165 TRP A C 1
ATOM 1302 O O . TRP A 1 165 ? 10.937 -14.298 -2.158 1.00 53.69 165 TRP A O 1
ATOM 1312 N N . PRO A 1 166 ? 9.693 -12.614 -3.017 1.00 59.50 166 PRO A N 1
ATOM 1313 C CA . PRO A 1 166 ? 9.413 -11.233 -3.442 1.00 59.50 166 PRO A CA 1
ATOM 1314 C C . PRO A 1 166 ? 8.376 -10.469 -2.590 1.00 59.50 166 PRO A C 1
ATOM 1316 O O . PRO A 1 166 ? 7.980 -9.370 -2.972 1.00 59.50 166 PRO A O 1
ATOM 1319 N N . ASN A 1 167 ? 7.917 -11.006 -1.458 1.00 64.62 167 ASN A N 1
ATOM 1320 C CA . ASN A 1 167 ? 6.582 -10.692 -0.931 1.00 64.62 167 ASN A CA 1
ATOM 1321 C C . ASN A 1 167 ? 6.338 -9.247 -0.474 1.00 64.62 167 ASN A C 1
ATOM 1323 O O . ASN A 1 167 ? 5.202 -8.874 -0.229 1.00 64.62 167 ASN A O 1
ATOM 1327 N N . TYR A 1 168 ? 7.361 -8.411 -0.343 1.00 68.94 168 TYR A N 1
ATOM 1328 C CA . TYR A 1 168 ? 7.209 -7.027 0.111 1.00 68.94 168 TYR A CA 1
ATOM 1329 C C . TYR A 1 168 ? 7.668 -5.987 -0.924 1.00 68.94 168 TYR A C 1
ATOM 1331 O O . TYR A 1 168 ? 7.818 -4.799 -0.622 1.00 68.94 168 TYR A O 1
ATOM 1339 N N . MET A 1 169 ? 7.897 -6.439 -2.155 1.00 74.88 169 MET A N 1
ATOM 1340 C CA . MET A 1 169 ? 8.129 -5.582 -3.307 1.00 74.88 169 MET A CA 1
ATOM 1341 C C . MET A 1 169 ? 6.911 -5.637 -4.215 1.00 74.88 169 MET A C 1
ATOM 1343 O O . MET A 1 169 ? 6.362 -6.703 -4.480 1.00 74.88 169 MET A O 1
ATOM 1347 N N . ILE A 1 170 ? 6.507 -4.481 -4.724 1.00 76.56 170 ILE A N 1
ATOM 1348 C CA . ILE A 1 170 ? 5.432 -4.384 -5.702 1.00 76.56 170 ILE A CA 1
ATOM 1349 C C . ILE A 1 170 ? 6.076 -4.169 -7.066 1.00 76.56 170 ILE A C 1
ATOM 1351 O O . ILE A 1 170 ? 6.749 -3.166 -7.290 1.00 76.56 170 ILE A O 1
ATOM 1355 N N . ALA A 1 171 ? 5.907 -5.144 -7.954 1.00 72.00 171 ALA A N 1
ATOM 1356 C CA . ALA A 1 171 ? 6.507 -5.147 -9.287 1.00 72.00 171 ALA A CA 1
ATOM 1357 C C . ALA A 1 171 ? 5.634 -4.472 -10.355 1.00 72.00 171 ALA A C 1
ATOM 1359 O O . ALA A 1 171 ? 6.105 -4.229 -11.460 1.00 72.00 171 ALA A O 1
ATOM 1360 N N . ASP A 1 172 ? 4.361 -4.198 -10.047 1.00 70.69 172 ASP A N 1
ATOM 1361 C CA . ASP A 1 172 ?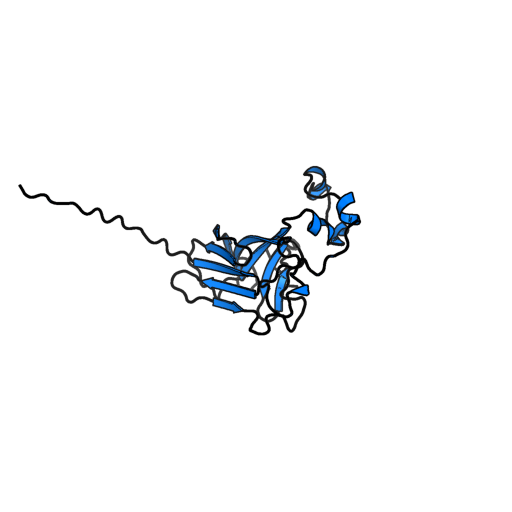 3.372 -3.802 -11.046 1.00 70.69 172 ASP A CA 1
ATOM 1362 C C . ASP A 1 172 ? 2.235 -2.939 -10.459 1.00 70.69 172 ASP A C 1
ATOM 1364 O O . ASP A 1 172 ? 2.087 -2.784 -9.245 1.00 70.69 172 ASP A O 1
ATOM 1368 N N . HIS A 1 173 ? 1.422 -2.355 -11.339 1.00 73.12 173 HIS A N 1
ATOM 1369 C CA . HIS A 1 173 ? 0.174 -1.687 -10.998 1.00 73.12 173 HIS A CA 1
ATOM 1370 C C . HIS A 1 173 ? -0.880 -2.676 -10.473 1.00 73.12 173 HIS A C 1
ATOM 1372 O O . HIS A 1 173 ? -0.912 -3.853 -10.825 1.00 73.12 173 HIS A O 1
ATOM 1378 N N . GLY A 1 174 ? -1.800 -2.187 -9.647 1.00 75.19 174 GLY A N 1
ATOM 1379 C CA . GLY A 1 174 ? -2.867 -3.003 -9.074 1.00 75.19 174 GLY A CA 1
ATOM 1380 C C . GLY A 1 174 ? -3.325 -2.493 -7.718 1.00 75.19 174 GLY A C 1
ATOM 1381 O O . GLY A 1 174 ? -2.917 -1.424 -7.268 1.00 75.19 174 GLY A O 1
ATOM 1382 N N . ILE A 1 175 ? -4.185 -3.265 -7.063 1.00 78.62 175 ILE A N 1
ATOM 1383 C CA . ILE A 1 175 ? -4.610 -3.013 -5.687 1.00 78.62 175 ILE A CA 1
ATOM 1384 C C . ILE A 1 175 ? -3.892 -4.028 -4.807 1.00 78.62 175 ILE A C 1
ATOM 1386 O O . ILE A 1 175 ? -3.924 -5.220 -5.097 1.00 78.62 175 ILE A O 1
ATOM 1390 N N . TYR A 1 176 ? -3.238 -3.561 -3.753 1.00 85.12 176 TYR A N 1
ATOM 1391 C CA . TYR A 1 176 ? -2.449 -4.387 -2.848 1.00 85.12 176 TYR A CA 1
ATOM 1392 C C . TYR A 1 176 ? -2.912 -4.203 -1.410 1.00 85.12 176 TYR A C 1
ATOM 1394 O O . TYR A 1 176 ? -3.307 -3.106 -1.018 1.00 85.12 176 TYR A O 1
ATOM 1402 N N . THR A 1 177 ? -2.821 -5.260 -0.610 1.00 87.81 177 THR A N 1
ATOM 1403 C CA . THR A 1 177 ? -3.003 -5.190 0.841 1.00 87.81 177 THR A CA 1
ATOM 1404 C C . THR A 1 177 ? -1.826 -5.819 1.563 1.00 87.81 177 THR A C 1
ATOM 1406 O O . THR A 1 177 ? -1.179 -6.720 1.030 1.00 87.81 177 THR A O 1
ATOM 1409 N N . PHE A 1 178 ? -1.537 -5.330 2.765 1.00 83.25 178 PHE A N 1
ATOM 1410 C CA . PHE A 1 178 ? -0.505 -5.904 3.613 1.00 83.25 178 PHE A CA 1
ATOM 1411 C C . PHE A 1 178 ? -1.081 -7.037 4.469 1.00 83.25 178 PHE A C 1
ATOM 1413 O O . PHE A 1 178 ? -2.077 -6.858 5.176 1.00 83.25 178 PHE A O 1
ATOM 1420 N N . VAL A 1 179 ? -0.427 -8.192 4.430 1.00 79.62 179 VAL A N 1
ATOM 1421 C CA . VAL A 1 179 ? -0.722 -9.352 5.269 1.00 79.62 179 VAL A CA 1
ATOM 1422 C C . VAL A 1 179 ? 0.500 -9.610 6.143 1.00 79.62 179 VAL A C 1
ATOM 1424 O O . VAL A 1 179 ? 1.591 -9.847 5.629 1.00 79.62 179 VAL A O 1
ATOM 1427 N N . ASP A 1 180 ? 0.322 -9.543 7.464 1.00 71.19 180 ASP A N 1
ATOM 1428 C CA . ASP A 1 180 ? 1.415 -9.738 8.421 1.00 71.19 180 ASP A CA 1
ATOM 1429 C C . ASP A 1 180 ? 2.154 -11.061 8.167 1.00 71.19 180 ASP A C 1
ATOM 1431 O O . ASP A 1 180 ? 1.530 -12.081 7.869 1.00 71.19 180 ASP A O 1
ATOM 1435 N N . LYS A 1 181 ? 3.488 -11.028 8.252 1.00 69.38 181 LYS A N 1
ATOM 1436 C CA . LYS A 1 181 ? 4.424 -12.134 7.949 1.00 69.38 181 LYS A CA 1
ATOM 1437 C C . LYS A 1 181 ? 4.416 -12.664 6.509 1.00 69.38 181 LYS A C 1
ATOM 1439 O O . LYS A 1 181 ? 5.351 -13.372 6.143 1.00 69.38 181 LYS A O 1
ATOM 1444 N N . VAL A 1 182 ? 3.426 -12.312 5.693 1.00 73.88 182 VAL A N 1
ATOM 1445 C CA . VAL A 1 182 ? 3.385 -12.638 4.264 1.00 73.88 182 VAL A CA 1
ATOM 1446 C C . VAL A 1 182 ? 4.024 -11.504 3.476 1.00 73.88 182 VAL A C 1
ATOM 1448 O O . VAL A 1 182 ? 5.053 -11.739 2.856 1.00 73.88 182 VAL A O 1
ATOM 1451 N N . GLY A 1 183 ? 3.474 -10.289 3.556 1.00 75.31 183 GLY A N 1
ATOM 1452 C CA . GLY A 1 183 ? 3.881 -9.113 2.786 1.00 75.31 183 GLY A CA 1
ATOM 1453 C C . GLY A 1 183 ? 2.713 -8.472 2.018 1.00 75.31 183 GLY A C 1
ATOM 1454 O O . GLY A 1 183 ? 1.553 -8.580 2.416 1.00 75.31 183 GLY A O 1
ATOM 1455 N N . TYR A 1 184 ? 3.010 -7.786 0.915 1.00 79.88 184 TYR A N 1
ATOM 1456 C CA . TYR A 1 184 ? 2.025 -7.202 0.005 1.00 79.88 184 TYR A CA 1
ATOM 1457 C C . TYR A 1 184 ? 1.452 -8.246 -0.947 1.00 79.88 184 TYR A C 1
ATOM 1459 O O . TYR A 1 184 ? 2.140 -8.771 -1.818 1.00 79.88 184 TYR A O 1
ATOM 1467 N N . THR A 1 185 ? 0.151 -8.483 -0.824 1.00 79.25 185 THR A N 1
ATOM 1468 C CA . THR A 1 185 ? -0.601 -9.389 -1.696 1.00 79.25 185 THR A CA 1
ATOM 1469 C C . THR A 1 185 ? -1.470 -8.577 -2.645 1.00 79.25 185 THR A C 1
ATOM 1471 O O . THR A 1 185 ? -2.139 -7.627 -2.222 1.00 79.25 185 THR A O 1
ATOM 1474 N N . ARG A 1 186 ? -1.455 -8.932 -3.936 1.00 76.69 186 ARG A N 1
ATOM 1475 C CA . ARG A 1 186 ? -2.338 -8.320 -4.934 1.00 76.69 186 ARG A CA 1
ATOM 1476 C C . ARG A 1 186 ? -3.763 -8.803 -4.692 1.00 76.69 186 ARG A C 1
ATOM 1478 O O . ARG A 1 186 ? -4.022 -9.997 -4.607 1.00 76.69 186 ARG A O 1
ATOM 1485 N N . VAL A 1 187 ? -4.677 -7.856 -4.593 1.00 71.56 187 VAL A N 1
ATOM 1486 C CA . VAL A 1 187 ? -6.104 -8.096 -4.436 1.00 71.56 187 VAL A CA 1
ATOM 1487 C C . VAL A 1 187 ? -6.734 -8.231 -5.818 1.00 71.56 187 VAL A C 1
ATOM 1489 O O . VAL A 1 187 ? -6.628 -7.319 -6.642 1.00 71.56 187 VAL A O 1
ATOM 1492 N N . TYR A 1 188 ? -7.422 -9.347 -6.052 1.00 65.88 188 TYR A N 1
ATOM 1493 C CA . TYR A 1 188 ? -8.272 -9.548 -7.221 1.00 65.88 188 TYR A CA 1
ATOM 1494 C C . TYR A 1 188 ? -9.739 -9.530 -6.798 1.00 65.88 188 TYR A C 1
ATOM 1496 O O . TYR A 1 188 ? -10.103 -10.074 -5.758 1.00 65.88 188 TYR A O 1
ATOM 1504 N N . PHE A 1 189 ? -10.573 -8.894 -7.616 1.00 57.72 189 PHE A N 1
ATOM 1505 C CA . PHE A 1 189 ? -12.017 -9.070 -7.555 1.00 57.72 189 PHE A CA 1
ATOM 1506 C C . PHE A 1 189 ? -12.367 -10.265 -8.437 1.00 57.72 189 PHE A C 1
ATOM 1508 O O . PHE A 1 189 ? -12.215 -10.179 -9.655 1.00 57.72 189 PHE A O 1
ATOM 1515 N N . ASP A 1 190 ? -12.805 -11.363 -7.826 1.00 47.31 190 ASP A N 1
ATOM 1516 C CA . ASP A 1 190 ? -13.357 -12.510 -8.547 1.00 47.31 190 ASP A CA 1
ATOM 1517 C C . ASP A 1 190 ? -14.885 -12.538 -8.361 1.00 47.31 190 ASP A C 1
ATOM 1519 O O . ASP A 1 190 ? -15.365 -12.851 -7.266 1.00 47.31 190 ASP A O 1
ATOM 1523 N N . PRO A 1 191 ? -15.680 -12.169 -9.382 1.00 43.34 191 PRO A N 1
ATOM 1524 C CA . PRO A 1 191 ? -17.134 -12.201 -9.318 1.00 43.34 191 PRO A CA 1
ATOM 1525 C C . PRO A 1 191 ? -17.671 -13.626 -9.549 1.00 43.34 191 PRO A C 1
ATOM 1527 O O . PRO A 1 191 ? -18.525 -13.839 -10.405 1.00 43.34 191 PRO A O 1
ATOM 1530 N N . ALA A 1 192 ? -17.187 -14.626 -8.809 1.00 41.97 192 ALA A N 1
ATOM 1531 C CA . ALA A 1 192 ? -17.697 -15.996 -8.918 1.00 41.97 192 ALA A CA 1
ATOM 1532 C C . ALA A 1 192 ? -19.064 -16.187 -8.219 1.00 41.97 192 ALA A C 1
ATOM 1534 O O . ALA A 1 192 ? -19.789 -17.136 -8.511 1.00 41.97 192 ALA A O 1
ATOM 1535 N N . VAL A 1 193 ? -19.447 -15.281 -7.308 1.00 38.34 193 VAL A N 1
ATOM 1536 C CA . VAL A 1 193 ? -20.717 -15.306 -6.557 1.00 38.34 193 VAL A CA 1
ATOM 1537 C C . VAL A 1 193 ? -21.226 -13.883 -6.280 1.00 38.34 193 VAL A C 1
ATOM 1539 O O . VAL A 1 193 ? -20.415 -12.964 -6.176 1.00 38.34 193 VAL A O 1
ATOM 1542 N N . PRO A 1 194 ? -22.549 -13.664 -6.112 1.00 41.25 194 PRO A N 1
ATOM 1543 C CA . PRO A 1 194 ? -23.085 -12.384 -5.649 1.00 41.25 194 PRO A CA 1
ATOM 1544 C C . PRO A 1 194 ? -22.496 -11.987 -4.284 1.00 41.25 194 PRO A C 1
ATOM 1546 O O . PRO A 1 194 ? -22.762 -12.626 -3.263 1.00 41.25 194 PRO A O 1
ATOM 1549 N N . GLY A 1 195 ? -21.703 -10.915 -4.272 1.00 42.53 195 GLY A N 1
ATOM 1550 C CA . GLY A 1 195 ? -21.031 -10.379 -3.086 1.00 42.53 195 GLY A CA 1
ATOM 1551 C C . GLY A 1 195 ? -19.528 -10.186 -3.301 1.00 42.53 195 GLY A C 1
ATOM 1552 O O . GLY A 1 195 ? -18.882 -10.960 -3.996 1.00 42.53 195 GLY A O 1
ATOM 1553 N N . GLU A 1 196 ? -18.966 -9.137 -2.703 1.00 44.22 196 GLU A N 1
ATOM 1554 C CA . GLU A 1 196 ? -17.549 -8.787 -2.841 1.00 44.22 196 GLU A CA 1
ATOM 1555 C C . GLU A 1 196 ? -16.710 -9.598 -1.836 1.00 44.22 196 GLU A C 1
ATOM 1557 O O . GLU A 1 196 ? -16.697 -9.303 -0.637 1.00 44.22 196 GLU A O 1
ATOM 1562 N N . TYR A 1 197 ? -16.047 -10.655 -2.309 1.00 47.16 197 TYR A N 1
ATOM 1563 C CA . TYR A 1 197 ? -15.098 -11.447 -1.523 1.00 47.16 197 TYR A CA 1
ATOM 1564 C C . TYR A 1 197 ? -13.671 -11.069 -1.908 1.00 47.16 197 TYR A C 1
ATOM 1566 O O . TYR A 1 197 ? -13.352 -10.920 -3.086 1.00 47.16 197 TYR A O 1
ATOM 1574 N N . LEU A 1 198 ? -12.798 -10.946 -0.911 1.00 50.66 198 LEU A N 1
ATOM 1575 C CA . LEU A 1 198 ? -11.367 -10.787 -1.137 1.00 50.66 198 LEU A CA 1
ATOM 1576 C C . LEU A 1 198 ? -10.688 -12.119 -0.896 1.00 50.66 198 LEU A C 1
ATOM 1578 O O . LEU A 1 198 ? -10.692 -12.622 0.226 1.00 50.66 198 LEU A O 1
ATOM 1582 N N . MET A 1 199 ? -10.099 -12.673 -1.947 1.00 43.25 199 MET A N 1
ATOM 1583 C CA . MET A 1 199 ? -9.213 -13.818 -1.825 1.00 43.25 199 MET A CA 1
ATOM 1584 C C . MET A 1 199 ? -7.776 -13.303 -1.692 1.00 43.25 199 MET A C 1
ATOM 1586 O O . MET A 1 199 ? -7.257 -12.722 -2.648 1.00 43.25 199 MET A O 1
ATOM 1590 N N . PRO A 1 200 ? -7.126 -13.447 -0.522 1.00 40.19 200 PRO A N 1
ATOM 1591 C CA . PRO A 1 200 ? -5.674 -13.452 -0.495 1.00 40.19 200 PRO A CA 1
ATOM 1592 C C . PRO A 1 200 ? -5.218 -14.734 -1.204 1.00 40.19 200 PRO A C 1
ATOM 1594 O O . PRO A 1 200 ? -5.632 -15.823 -0.810 1.00 40.19 200 PRO A O 1
ATOM 1597 N N . ASN A 1 201 ? -4.423 -14.596 -2.265 1.00 42.12 201 ASN A N 1
ATOM 1598 C CA . ASN A 1 201 ? -3.641 -15.717 -2.796 1.00 42.12 201 ASN A CA 1
ATOM 1599 C C . ASN A 1 201 ? -2.377 -15.901 -1.963 1.00 42.12 201 ASN A C 1
ATOM 1601 O O . ASN A 1 201 ? -1.771 -14.861 -1.613 1.00 42.12 201 ASN A O 1
#

Radius of gyration: 20.8 Å; chains: 1; bounding box: 44×72×58 Å

pLDDT: mean 70.54, std 17.76, range [35.91, 95.06]